Protein AF-A0A4S8HLC3-F1 (afdb_monomer_lite)

pLDDT: mean 73.78, std 26.77, range [26.86, 98.81]

Foldseek 3Di:
DDDDDDDDDPDPPPPPPPPPPPPPQDPDDPVQQCVLLVPFDPLLSVVQVVCCVQFNAASDDDNFWGKHAPGDQFNIKIFGSAFDWDQPPHTDTWGIKTKHQAQQDPVCPVQLVLQDVQWDQDQQQNMIMGTDSDPLLRLLSVQLSVCCSVVVDGSVRSSVVSSVLVVVCVVVVVVCPPDDDDVPDDDDDDDDDDDDDDDDDDDDDDDDDDDDDDDDDDDDVCPVVVVVVVVVVVVVVVVVVVVVQDDPPDRRPSSVHHPDDGDDDRSGPNDDDDDCVVVD

Radius of gyration: 32.84 Å; chains: 1; bounding box: 139×82×63 Å

Organism: NCBI:txid2569763

Structure (mmCIF, N/CA/C/O backbone):
data_AF-A0A4S8HLC3-F1
#
_entry.id   AF-A0A4S8HLC3-F1
#
loop_
_atom_site.group_PDB
_atom_site.id
_atom_site.type_symbol
_atom_site.label_atom_id
_atom_site.label_alt_id
_atom_site.label_comp_id
_atom_site.label_asym_id
_atom_site.label_entity_id
_atom_site.label_seq_id
_atom_site.pdbx_PDB_ins_code
_atom_site.Cartn_x
_atom_site.Cartn_y
_atom_site.Cartn_z
_atom_site.occupancy
_atom_site.B_iso_or_equiv
_atom_site.auth_seq_id
_atom_site.auth_comp_id
_atom_site.auth_asym_id
_atom_site.auth_atom_id
_atom_site.pdbx_PDB_model_num
ATOM 1 N N . MET A 1 1 ? 81.911 -9.996 38.847 1.00 41.75 1 MET A N 1
ATOM 2 C CA . MET A 1 1 ? 81.254 -9.231 37.762 1.00 41.75 1 MET A CA 1
ATOM 3 C C . MET A 1 1 ? 79.746 -9.344 37.966 1.00 41.75 1 MET A C 1
ATOM 5 O O . MET A 1 1 ? 79.290 -10.456 38.189 1.00 41.75 1 MET A O 1
ATOM 9 N N . LYS A 1 2 ? 78.996 -8.233 38.026 1.00 40.84 2 LYS A N 1
ATOM 10 C CA . LYS A 1 2 ? 77.541 -8.237 38.295 1.00 40.84 2 LYS A CA 1
ATOM 11 C C . LYS A 1 2 ? 76.762 -8.434 36.990 1.00 40.84 2 LYS A C 1
ATOM 13 O O . LYS A 1 2 ? 76.993 -7.642 36.085 1.00 40.84 2 LYS A O 1
ATOM 18 N N . ILE A 1 3 ? 75.795 -9.356 36.940 1.00 40.44 3 ILE A N 1
ATOM 19 C CA . ILE A 1 3 ? 74.636 -9.259 36.032 1.00 40.44 3 ILE A CA 1
ATOM 20 C C . ILE A 1 3 ? 73.352 -9.646 36.787 1.00 40.44 3 ILE A C 1
ATOM 22 O O . ILE A 1 3 ? 73.145 -10.795 37.162 1.00 40.44 3 ILE A O 1
ATOM 26 N N . LEU A 1 4 ? 72.518 -8.625 36.987 1.00 40.12 4 LEU A N 1
ATOM 27 C CA . LEU A 1 4 ? 71.057 -8.655 37.144 1.00 40.12 4 LEU A CA 1
ATOM 28 C C . LEU A 1 4 ? 70.507 -8.206 35.757 1.00 40.12 4 LEU A C 1
ATOM 30 O O . LEU A 1 4 ? 71.263 -7.594 35.005 1.00 40.12 4 LEU A O 1
ATOM 34 N N . ILE A 1 5 ? 69.274 -8.425 35.294 1.00 41.44 5 ILE A N 1
ATOM 35 C CA . ILE A 1 5 ? 67.955 -8.721 35.886 1.00 41.44 5 ILE A CA 1
ATOM 36 C C . ILE A 1 5 ? 67.163 -9.531 34.821 1.00 41.44 5 ILE A C 1
ATOM 38 O O . ILE A 1 5 ? 67.528 -9.450 33.650 1.00 41.44 5 ILE A O 1
ATOM 42 N N . GLY A 1 6 ? 66.039 -10.197 35.146 1.00 37.66 6 GLY A N 1
ATOM 43 C CA . GLY A 1 6 ? 65.001 -10.400 34.110 1.00 37.66 6 GLY A CA 1
ATOM 44 C C . GLY A 1 6 ? 63.991 -11.540 34.272 1.00 37.66 6 GLY A C 1
ATOM 45 O O . GLY A 1 6 ? 64.029 -12.494 33.502 1.00 37.66 6 GLY A O 1
ATOM 46 N N . SER A 1 7 ? 63.022 -11.417 35.186 1.00 46.81 7 SER A N 1
ATOM 47 C CA . SER A 1 7 ? 61.803 -12.242 35.126 1.00 46.81 7 SER A CA 1
ATOM 48 C C . SER A 1 7 ? 60.928 -11.806 33.944 1.00 46.81 7 SER A C 1
ATOM 50 O O . SER A 1 7 ? 60.279 -10.762 34.013 1.00 46.81 7 SER A O 1
ATOM 52 N N . SER A 1 8 ? 60.882 -12.597 32.872 1.00 42.75 8 SER A N 1
ATOM 53 C CA . SER A 1 8 ? 60.036 -12.310 31.705 1.00 42.75 8 SER A CA 1
ATOM 54 C C . SER A 1 8 ? 58.603 -12.797 31.922 1.00 42.75 8 SER A C 1
ATOM 56 O O . SER A 1 8 ? 58.287 -13.971 31.737 1.00 42.75 8 SER A O 1
ATOM 58 N N . ILE A 1 9 ? 57.730 -11.868 32.310 1.00 47.25 9 ILE A N 1
ATOM 59 C CA . ILE A 1 9 ? 56.281 -12.074 32.406 1.00 47.25 9 ILE A CA 1
ATOM 60 C C . ILE A 1 9 ? 55.715 -12.274 30.992 1.00 47.25 9 ILE A C 1
ATOM 62 O O . ILE A 1 9 ? 55.794 -11.375 30.155 1.00 47.25 9 ILE A O 1
ATOM 66 N N . PHE A 1 10 ? 55.110 -13.435 30.731 1.00 42.00 10 PHE A N 1
ATOM 67 C CA . PHE A 1 10 ? 54.372 -13.688 29.491 1.00 42.00 10 PHE A CA 1
ATOM 68 C C . PHE A 1 10 ? 53.030 -12.940 29.522 1.00 42.00 10 PHE A C 1
ATOM 70 O O . PHE A 1 10 ? 52.022 -13.443 30.019 1.00 42.00 10 PHE A O 1
ATOM 77 N N . LEU A 1 11 ? 53.018 -11.713 28.996 1.00 38.28 11 LEU A N 1
ATOM 78 C CA . LEU A 1 11 ? 51.790 -10.954 28.778 1.00 38.28 11 LEU A CA 1
ATOM 79 C C . LEU A 1 11 ? 51.052 -11.527 27.558 1.00 38.28 11 LEU A C 1
ATOM 81 O O . LEU A 1 11 ? 51.366 -11.192 26.416 1.00 38.28 11 LEU A O 1
ATOM 85 N N . ILE A 1 12 ? 50.064 -12.392 27.794 1.00 44.44 12 ILE A N 1
ATOM 86 C CA . ILE A 1 12 ? 49.169 -12.883 26.739 1.00 44.44 12 ILE A CA 1
ATOM 87 C C . ILE A 1 12 ? 48.223 -11.742 26.344 1.00 44.44 12 ILE A C 1
ATOM 89 O O . ILE A 1 12 ? 47.182 -11.527 26.965 1.00 44.44 12 ILE A O 1
ATOM 93 N N . ILE A 1 13 ? 48.594 -10.997 25.302 1.00 44.69 13 ILE A N 1
ATOM 94 C CA . ILE A 1 13 ? 47.722 -9.995 24.684 1.00 44.69 13 ILE A CA 1
ATOM 95 C C . ILE A 1 13 ? 46.668 -10.736 23.855 1.00 44.69 13 ILE A C 1
ATOM 97 O O . ILE A 1 13 ? 46.917 -11.142 22.720 1.00 44.69 13 ILE A O 1
ATOM 101 N N . VAL A 1 14 ? 45.473 -10.906 24.421 1.00 46.47 14 VAL A N 1
ATOM 102 C CA . VAL A 1 14 ? 44.303 -11.389 23.677 1.00 46.47 14 VAL A CA 1
ATOM 103 C C . VAL A 1 14 ? 43.800 -10.255 22.783 1.00 46.47 14 VAL A C 1
ATOM 105 O O . VAL A 1 14 ? 43.021 -9.404 23.210 1.00 46.47 14 VAL A O 1
ATOM 108 N N . ILE A 1 15 ? 44.256 -10.232 21.530 1.00 49.44 15 ILE A N 1
ATOM 109 C CA . ILE A 1 15 ? 43.708 -9.334 20.510 1.00 49.44 15 ILE A CA 1
ATOM 110 C C . ILE A 1 15 ? 42.326 -9.862 20.115 1.00 49.44 15 ILE A C 1
ATOM 112 O O . ILE A 1 15 ? 42.199 -10.761 19.284 1.00 49.44 15 ILE A O 1
ATOM 116 N N . VAL A 1 16 ? 41.277 -9.291 20.708 1.00 50.69 16 VAL A N 1
ATOM 117 C CA . VAL A 1 16 ? 39.902 -9.492 20.241 1.00 50.69 16 VAL A CA 1
ATOM 118 C C . VAL A 1 16 ? 39.745 -8.743 18.920 1.00 50.69 16 VAL A C 1
ATOM 120 O O . VAL A 1 16 ? 39.442 -7.551 18.894 1.00 50.69 16 VAL A O 1
ATOM 123 N N . ILE A 1 17 ? 39.968 -9.444 17.806 1.00 51.94 17 ILE A N 1
ATOM 124 C CA . ILE A 1 17 ? 39.641 -8.930 16.475 1.00 51.94 17 ILE A CA 1
ATOM 125 C C . ILE A 1 17 ? 38.116 -8.917 16.356 1.00 51.94 17 ILE A C 1
ATOM 127 O O . ILE A 1 17 ? 37.492 -9.909 15.980 1.00 51.94 17 ILE A O 1
ATOM 131 N N . ALA A 1 18 ? 37.512 -7.776 16.684 1.00 52.16 18 ALA A N 1
ATOM 132 C CA . ALA A 1 18 ? 36.124 -7.497 16.356 1.00 52.16 18 ALA A CA 1
ATOM 133 C C . ALA A 1 18 ? 36.000 -7.385 14.829 1.00 52.16 18 ALA A C 1
ATOM 135 O O . ALA A 1 18 ? 36.167 -6.312 14.250 1.00 52.16 18 ALA A O 1
ATOM 136 N N . CYS A 1 19 ? 35.740 -8.513 14.168 1.00 41.91 19 CYS A N 1
ATOM 137 C CA . CYS A 1 19 ? 35.435 -8.549 12.745 1.00 41.91 19 CYS A CA 1
ATOM 138 C C . CYS A 1 19 ? 34.034 -7.963 12.523 1.00 41.91 19 CYS A C 1
ATOM 140 O O . CYS A 1 19 ? 33.044 -8.687 12.425 1.00 41.91 19 CYS A O 1
ATOM 142 N N . SER A 1 20 ? 33.937 -6.634 12.469 1.00 52.91 20 SER A N 1
ATOM 143 C CA . SER A 1 20 ? 32.755 -5.968 11.939 1.00 52.91 20 SER A CA 1
ATOM 144 C C . SER A 1 20 ? 32.745 -6.152 10.424 1.00 52.91 20 SER A C 1
ATOM 146 O O . SER A 1 20 ? 33.293 -5.355 9.662 1.00 52.91 20 SER A O 1
ATOM 148 N N . THR A 1 21 ? 32.097 -7.222 9.964 1.00 48.50 21 THR A N 1
ATOM 149 C CA . THR A 1 21 ? 31.684 -7.336 8.565 1.00 48.50 21 THR A CA 1
ATOM 150 C C . THR A 1 21 ? 30.641 -6.256 8.296 1.00 48.50 21 THR A C 1
ATOM 152 O O . THR A 1 21 ? 29.439 -6.484 8.436 1.00 48.50 21 THR A O 1
ATOM 155 N N . ALA A 1 22 ? 31.107 -5.055 7.952 1.00 49.94 22 ALA A N 1
ATOM 156 C CA . ALA A 1 22 ? 30.260 -4.006 7.418 1.00 49.94 22 ALA A CA 1
ATOM 157 C C . ALA A 1 22 ? 29.564 -4.576 6.180 1.00 49.94 22 ALA A C 1
ATOM 159 O O . ALA A 1 22 ? 30.219 -4.887 5.182 1.00 49.94 22 ALA A O 1
ATOM 160 N N . TYR A 1 23 ? 28.248 -4.765 6.280 1.00 44.69 23 TYR A N 1
ATOM 161 C CA . TYR A 1 23 ? 27.423 -5.238 5.181 1.00 44.69 23 TYR A CA 1
ATOM 162 C C . TYR A 1 23 ? 27.453 -4.161 4.097 1.00 44.69 23 TYR A C 1
ATOM 164 O O . TYR A 1 23 ? 26.745 -3.158 4.187 1.00 44.69 23 TYR A O 1
ATOM 172 N N . LYS A 1 24 ? 28.343 -4.317 3.113 1.00 46.06 24 LYS A N 1
ATOM 173 C CA . LYS A 1 24 ? 28.346 -3.453 1.938 1.00 46.06 24 LYS A CA 1
ATOM 174 C C . LYS A 1 24 ? 27.047 -3.727 1.199 1.00 46.06 24 LYS A C 1
ATOM 176 O O . LYS A 1 24 ? 26.870 -4.827 0.684 1.00 46.06 24 LYS A O 1
ATOM 181 N N . ALA A 1 25 ? 26.160 -2.735 1.177 1.00 56.22 25 ALA A N 1
ATOM 182 C CA . ALA A 1 25 ? 25.058 -2.725 0.233 1.00 56.22 25 ALA A CA 1
ATOM 183 C C . ALA A 1 25 ? 25.647 -2.941 -1.167 1.00 56.22 25 ALA A C 1
ATOM 185 O O . ALA A 1 25 ? 26.637 -2.303 -1.538 1.00 56.22 25 ALA A O 1
ATOM 186 N N . THR A 1 26 ? 25.101 -3.909 -1.894 1.00 60.16 26 THR A N 1
ATOM 187 C CA . THR A 1 26 ? 25.535 -4.183 -3.258 1.00 60.16 26 THR A CA 1
ATOM 188 C C . THR A 1 26 ? 24.822 -3.182 -4.150 1.00 60.16 26 THR A C 1
ATOM 190 O O . THR A 1 26 ? 23.642 -3.359 -4.438 1.00 60.16 26 THR A O 1
ATOM 193 N N . ASP A 1 27 ? 25.517 -2.120 -4.555 1.00 72.94 27 ASP A N 1
ATOM 194 C CA . ASP A 1 27 ? 24.969 -1.151 -5.504 1.00 72.94 27 ASP A CA 1
ATOM 195 C C . ASP A 1 27 ? 24.768 -1.844 -6.860 1.00 72.94 27 ASP A C 1
ATOM 197 O O . ASP A 1 27 ? 25.708 -2.018 -7.640 1.00 72.94 27 ASP A O 1
ATOM 201 N N . PHE A 1 28 ? 23.537 -2.286 -7.126 1.00 83.75 28 PHE A N 1
ATOM 202 C CA . PHE A 1 28 ? 23.146 -2.832 -8.421 1.00 83.75 28 PHE A CA 1
ATOM 203 C C . PHE A 1 28 ? 23.254 -1.758 -9.504 1.00 83.75 28 PHE A C 1
ATOM 205 O O . PHE A 1 28 ? 23.030 -0.574 -9.257 1.00 83.75 28 PHE A O 1
ATOM 212 N N . SER A 1 29 ? 23.552 -2.172 -10.733 1.00 87.31 29 SER A N 1
ATOM 213 C CA . SER A 1 29 ? 23.525 -1.299 -11.903 1.00 87.31 29 SER A CA 1
ATOM 214 C C . SER A 1 29 ? 22.207 -1.425 -12.675 1.00 87.31 29 SER A C 1
ATOM 216 O O . SER A 1 29 ? 21.488 -2.421 -12.581 1.00 87.31 29 SER A O 1
ATOM 218 N N . VAL A 1 30 ? 21.928 -0.442 -13.539 1.00 85.88 30 VAL A N 1
ATOM 219 C CA . VAL A 1 30 ? 20.820 -0.506 -14.516 1.00 85.88 30 VAL A CA 1
ATOM 220 C C . VAL A 1 30 ? 20.900 -1.777 -15.377 1.00 85.88 30 VAL A C 1
ATOM 222 O O . VAL A 1 30 ? 19.872 -2.341 -15.740 1.00 85.88 30 VAL A O 1
ATOM 225 N N . ARG A 1 31 ? 22.113 -2.263 -15.689 1.00 88.38 31 ARG A N 1
ATOM 226 C CA . ARG A 1 31 ? 22.306 -3.495 -16.468 1.00 88.38 31 ARG A CA 1
ATOM 227 C C . ARG A 1 31 ? 21.804 -4.721 -15.709 1.00 88.38 31 ARG A C 1
ATOM 229 O O . ARG A 1 31 ? 21.153 -5.559 -16.322 1.00 88.38 31 ARG A O 1
ATOM 236 N N . ASP A 1 32 ? 22.088 -4.815 -14.413 1.00 90.00 32 ASP A N 1
ATOM 237 C CA . ASP A 1 32 ? 21.697 -5.966 -13.592 1.00 90.00 32 ASP A CA 1
ATOM 238 C C . ASP A 1 32 ? 20.172 -6.058 -13.489 1.00 90.00 32 ASP A C 1
ATOM 240 O O . ASP A 1 32 ? 19.599 -7.114 -13.755 1.00 90.00 32 ASP A O 1
ATOM 244 N N . VAL A 1 33 ? 19.509 -4.927 -13.224 1.00 92.00 33 VAL A N 1
ATOM 245 C CA . VAL A 1 33 ? 18.041 -4.847 -13.200 1.00 92.00 33 VAL A CA 1
ATOM 246 C C . VAL A 1 33 ? 17.446 -5.203 -14.564 1.00 92.00 33 VAL A C 1
ATOM 248 O O . VAL A 1 33 ? 16.596 -6.087 -14.641 1.00 92.00 33 VAL A O 1
ATOM 251 N N . ASN A 1 34 ? 17.931 -4.593 -15.651 1.00 91.50 34 ASN A N 1
ATOM 252 C CA . ASN A 1 34 ? 17.433 -4.889 -16.997 1.00 91.50 34 ASN A CA 1
ATOM 253 C C . ASN A 1 34 ? 17.619 -6.369 -17.367 1.00 91.50 34 ASN A C 1
ATOM 255 O O . ASN A 1 34 ? 16.732 -6.952 -17.982 1.00 91.50 34 ASN A O 1
ATOM 259 N N . SER A 1 35 ? 18.731 -6.997 -16.963 1.00 92.50 35 SER A N 1
ATOM 260 C CA . SER A 1 35 ? 18.999 -8.413 -17.251 1.00 92.50 35 SER A CA 1
ATOM 261 C C . SER A 1 35 ? 17.989 -9.374 -16.616 1.00 92.50 35 SER A C 1
ATOM 263 O O . SER A 1 35 ? 17.753 -10.451 -17.164 1.00 92.50 35 SER A O 1
ATOM 265 N N . VAL A 1 36 ? 17.360 -8.990 -15.496 1.00 93.94 36 VAL A N 1
ATOM 266 C CA . VAL A 1 36 ? 16.296 -9.792 -14.878 1.00 93.94 36 VAL A CA 1
ATOM 267 C C . VAL A 1 36 ? 14.908 -9.393 -15.376 1.00 93.94 36 VAL A C 1
ATOM 269 O O . VAL A 1 36 ? 14.085 -10.284 -15.576 1.00 93.94 36 VAL A O 1
ATOM 272 N N . THR A 1 37 ? 14.646 -8.101 -15.623 1.00 95.31 37 THR A N 1
ATOM 273 C CA . THR A 1 37 ? 13.318 -7.596 -16.028 1.00 95.31 37 THR A CA 1
ATOM 274 C C . THR A 1 37 ? 13.035 -7.662 -17.529 1.00 95.31 37 THR A C 1
ATOM 276 O O . THR A 1 37 ? 11.886 -7.483 -17.935 1.00 95.31 37 THR A O 1
ATOM 279 N N . GLU A 1 38 ? 14.028 -7.946 -18.381 1.00 94.00 38 GLU A N 1
ATOM 280 C CA . GLU A 1 38 ? 13.856 -7.983 -19.842 1.00 94.00 38 GLU A CA 1
ATOM 281 C C . GLU A 1 38 ? 12.694 -8.889 -20.280 1.00 94.00 38 GLU A C 1
ATOM 283 O O . GLU A 1 38 ? 11.895 -8.487 -21.129 1.00 94.00 38 GLU A O 1
ATOM 288 N N . ASN A 1 39 ? 12.567 -10.057 -19.645 1.00 94.19 39 ASN A N 1
ATOM 289 C CA . ASN A 1 39 ? 11.572 -11.087 -19.952 1.00 94.19 39 ASN A CA 1
ATOM 290 C C . ASN A 1 39 ? 10.397 -11.127 -18.953 1.00 94.19 39 ASN A C 1
ATOM 292 O O . ASN A 1 39 ? 9.696 -12.135 -18.861 1.00 94.19 39 ASN A O 1
ATOM 296 N N . TRP A 1 40 ? 10.194 -10.070 -18.160 1.00 97.38 40 TRP A N 1
ATOM 297 C CA . TRP A 1 40 ? 9.038 -9.976 -17.262 1.00 97.38 40 TRP A CA 1
ATOM 298 C C . TRP A 1 40 ? 7.740 -9.681 -18.038 1.00 97.38 40 TRP A C 1
ATOM 300 O O . TRP A 1 40 ? 7.796 -9.066 -19.108 1.00 97.38 40 TRP A O 1
ATOM 310 N N . PRO A 1 41 ? 6.565 -10.075 -17.504 1.00 97.38 41 PRO A N 1
ATOM 311 C CA . PRO A 1 41 ? 5.268 -9.615 -17.998 1.00 97.38 41 PRO A CA 1
ATOM 312 C C . PRO A 1 41 ? 5.224 -8.091 -18.172 1.00 97.38 41 PRO A C 1
ATOM 314 O O . PRO A 1 41 ? 5.777 -7.353 -17.358 1.00 97.38 41 PRO A O 1
ATOM 317 N N . ALA A 1 42 ? 4.564 -7.608 -19.230 1.00 96.12 42 ALA A N 1
ATOM 318 C CA . ALA A 1 42 ? 4.614 -6.194 -19.619 1.00 96.12 42 ALA A CA 1
ATOM 319 C C . ALA A 1 42 ? 4.212 -5.242 -18.476 1.00 96.12 42 ALA A C 1
ATOM 321 O O . ALA A 1 42 ? 4.928 -4.291 -18.191 1.00 96.12 42 ALA A O 1
ATOM 322 N N . ASN A 1 43 ? 3.142 -5.562 -17.746 1.00 95.06 43 ASN A N 1
ATOM 323 C CA . ASN A 1 43 ? 2.680 -4.800 -16.584 1.00 95.06 43 ASN A CA 1
ATOM 324 C C . ASN A 1 43 ? 3.730 -4.696 -15.463 1.00 95.06 43 ASN A C 1
ATOM 326 O O . ASN A 1 43 ? 3.930 -3.614 -14.913 1.00 95.06 43 ASN A O 1
ATOM 330 N N . THR A 1 44 ? 4.428 -5.787 -15.127 1.00 97.31 44 THR A N 1
ATOM 331 C CA . THR A 1 44 ? 5.441 -5.768 -14.058 1.00 97.31 44 THR A CA 1
ATOM 332 C C . THR A 1 44 ? 6.765 -5.174 -14.538 1.00 97.31 44 THR A C 1
ATOM 334 O O . THR A 1 44 ? 7.462 -4.519 -13.764 1.00 97.31 44 THR A O 1
ATOM 337 N N . LYS A 1 45 ? 7.076 -5.275 -15.835 1.00 96.62 45 LYS A N 1
ATOM 338 C CA . LYS A 1 45 ? 8.192 -4.563 -16.476 1.00 96.62 45 LYS A CA 1
ATOM 339 C C . LYS A 1 45 ? 7.968 -3.044 -16.513 1.00 96.62 45 LYS A C 1
ATOM 341 O O . LYS A 1 45 ? 8.867 -2.288 -16.135 1.00 96.62 45 LYS A O 1
ATOM 346 N N . ASP A 1 46 ? 6.770 -2.592 -16.871 1.00 95.50 46 ASP A N 1
ATOM 347 C CA . ASP A 1 46 ? 6.392 -1.174 -16.864 1.00 95.50 46 ASP A CA 1
ATOM 348 C C . ASP A 1 46 ? 6.405 -0.617 -15.432 1.00 95.50 46 ASP A C 1
ATOM 350 O O . ASP A 1 46 ? 7.040 0.407 -15.168 1.00 95.50 46 ASP A O 1
ATOM 354 N N . ALA A 1 47 ? 5.818 -1.345 -14.474 1.00 96.81 47 ALA A N 1
ATOM 355 C CA . ALA A 1 47 ? 5.881 -0.999 -13.055 1.00 96.81 47 ALA A CA 1
ATOM 356 C C . ALA A 1 47 ? 7.326 -0.924 -12.529 1.00 96.81 47 ALA A C 1
ATOM 358 O O . ALA A 1 47 ? 7.640 -0.030 -11.741 1.00 96.81 47 ALA A O 1
ATOM 359 N N . SER A 1 48 ? 8.234 -1.794 -12.998 1.00 97.12 48 SER A N 1
ATOM 360 C CA . SER A 1 48 ? 9.659 -1.701 -12.646 1.00 97.12 48 SER A CA 1
ATOM 361 C C . SER A 1 48 ? 10.273 -0.383 -13.118 1.00 97.12 48 SER A C 1
ATOM 363 O O . SER A 1 48 ? 10.944 0.286 -12.338 1.00 97.12 48 SER A O 1
ATOM 365 N N . THR A 1 49 ? 9.962 0.054 -14.341 1.00 95.88 49 THR A N 1
ATOM 366 C CA . THR A 1 49 ? 10.445 1.327 -14.897 1.00 95.88 49 THR A CA 1
ATOM 367 C C . THR A 1 49 ? 9.933 2.523 -14.089 1.00 95.88 49 THR A C 1
ATOM 369 O O . THR A 1 49 ? 10.714 3.411 -13.743 1.00 95.88 49 THR A O 1
ATOM 372 N N . VAL A 1 50 ? 8.645 2.524 -13.725 1.00 96.38 50 VAL A N 1
ATOM 373 C CA . VAL A 1 50 ? 8.029 3.576 -12.895 1.00 96.38 50 VAL A CA 1
ATOM 374 C C . VAL A 1 50 ? 8.677 3.645 -11.507 1.00 96.38 50 VAL A C 1
ATOM 376 O O . VAL A 1 50 ? 9.071 4.724 -11.061 1.00 96.38 50 VAL A O 1
ATOM 379 N N . LEU A 1 51 ? 8.845 2.502 -10.834 1.00 97.50 51 LEU A N 1
ATOM 380 C CA . LEU A 1 51 ? 9.432 2.450 -9.491 1.00 97.50 51 LEU A CA 1
ATOM 381 C C . LEU A 1 51 ? 10.921 2.815 -9.487 1.00 97.50 51 LEU A C 1
ATOM 383 O O . LEU A 1 51 ? 11.354 3.521 -8.579 1.00 97.50 51 LEU A O 1
ATOM 387 N N . ILE A 1 52 ? 11.689 2.426 -10.512 1.00 96.44 52 ILE A N 1
ATOM 388 C CA . ILE A 1 52 ? 13.089 2.855 -10.674 1.00 96.44 52 ILE A CA 1
ATOM 389 C C . ILE A 1 52 ? 13.166 4.372 -10.881 1.00 96.44 52 ILE A C 1
ATOM 391 O O . ILE A 1 52 ? 13.991 5.036 -10.253 1.00 96.44 52 ILE A O 1
ATOM 395 N N . GLY A 1 53 ? 12.281 4.939 -11.709 1.00 96.25 53 GLY A N 1
ATOM 396 C CA . GLY A 1 53 ? 12.194 6.386 -11.912 1.00 96.25 53 GLY A CA 1
ATOM 397 C C . GLY A 1 53 ? 11.853 7.160 -10.633 1.00 96.25 53 GLY A C 1
ATOM 398 O O . GLY A 1 53 ? 12.356 8.264 -10.437 1.00 96.25 53 GLY A O 1
ATOM 399 N N . LYS A 1 54 ? 11.041 6.575 -9.740 1.00 96.69 54 LYS A N 1
ATOM 400 C CA . LYS A 1 54 ? 10.617 7.203 -8.477 1.00 96.69 54 LYS A CA 1
ATOM 401 C C . LYS A 1 54 ? 11.608 7.024 -7.321 1.00 96.69 54 LYS A C 1
ATOM 403 O O . LYS A 1 54 ? 11.823 7.960 -6.553 1.00 96.69 54 LYS A O 1
ATOM 408 N N . PHE A 1 55 ? 12.168 5.827 -7.154 1.00 96.75 55 PHE A N 1
ATOM 409 C CA . PHE A 1 55 ? 12.938 5.432 -5.965 1.00 96.75 55 PHE A CA 1
ATOM 410 C C . PHE A 1 55 ? 14.430 5.183 -6.227 1.00 96.75 55 PHE A C 1
ATOM 412 O O . PHE A 1 55 ? 15.171 4.887 -5.285 1.00 96.75 55 PHE A O 1
ATOM 419 N N . GLY A 1 56 ? 14.881 5.314 -7.477 1.00 95.81 56 GLY A N 1
ATOM 420 C CA . GLY A 1 56 ? 16.215 4.905 -7.901 1.00 95.81 56 GLY A CA 1
ATOM 421 C C . GLY A 1 56 ? 16.325 3.386 -8.044 1.00 95.81 56 GLY A C 1
ATOM 422 O O . GLY A 1 56 ? 15.326 2.668 -8.098 1.00 95.81 56 GLY A O 1
ATOM 423 N N . LEU A 1 57 ? 17.554 2.876 -8.114 1.00 96.06 57 LEU A N 1
ATOM 424 C CA . LEU A 1 57 ? 17.783 1.438 -8.243 1.00 96.06 57 LEU A CA 1
ATOM 425 C C . LEU A 1 57 ? 17.359 0.680 -6.963 1.00 96.06 57 LEU A C 1
ATOM 427 O O . LEU A 1 57 ? 17.455 1.235 -5.864 1.00 96.06 57 LEU A O 1
ATOM 431 N N . PRO A 1 58 ? 16.850 -0.558 -7.103 1.00 96.81 58 PRO A N 1
ATOM 432 C CA . PRO A 1 58 ? 16.467 -1.409 -5.980 1.00 96.81 58 PRO A CA 1
ATOM 433 C C . PRO A 1 58 ? 17.675 -1.819 -5.132 1.00 96.81 58 PRO A C 1
ATOM 435 O O . PRO A 1 58 ? 18.782 -1.995 -5.638 1.00 96.81 58 PRO A O 1
ATOM 438 N N . ASP A 1 59 ? 17.430 -2.023 -3.840 1.00 96.38 59 ASP A N 1
ATOM 439 C CA . ASP A 1 59 ? 18.421 -2.489 -2.867 1.00 96.38 59 ASP A CA 1
ATOM 440 C C . ASP A 1 59 ? 18.573 -4.031 -2.887 1.00 96.38 59 ASP A C 1
ATOM 442 O O . ASP A 1 59 ? 19.573 -4.558 -2.403 1.00 96.38 59 ASP A O 1
ATOM 446 N N . GLU A 1 60 ? 17.605 -4.773 -3.451 1.00 95.94 60 GLU A N 1
ATOM 447 C CA . GLU A 1 60 ? 17.711 -6.220 -3.726 1.00 95.94 60 GLU A CA 1
ATOM 448 C C . GLU A 1 60 ? 17.136 -6.538 -5.127 1.00 95.94 60 GLU A C 1
ATOM 450 O O . GLU A 1 60 ? 16.032 -6.103 -5.466 1.00 95.94 60 GLU A O 1
ATOM 455 N N . VAL A 1 61 ? 17.864 -7.320 -5.935 1.00 96.12 61 VAL A N 1
ATOM 456 C CA . VAL A 1 61 ? 17.464 -7.760 -7.289 1.00 96.12 61 VAL A CA 1
ATOM 457 C C . VAL A 1 61 ? 17.473 -9.285 -7.360 1.00 96.12 61 VAL A C 1
ATOM 459 O O . VAL A 1 61 ? 18.478 -9.919 -7.037 1.00 96.12 61 VAL A O 1
ATOM 462 N N . THR A 1 62 ? 16.375 -9.884 -7.822 1.00 95.25 62 THR A N 1
ATOM 463 C CA . THR A 1 62 ? 16.275 -11.323 -8.109 1.00 95.25 62 THR A CA 1
ATOM 464 C C . THR A 1 62 ? 15.574 -11.569 -9.450 1.00 95.25 62 THR A C 1
ATOM 466 O O . THR A 1 62 ? 15.000 -10.661 -10.048 1.00 95.25 62 THR A O 1
ATOM 469 N N . SER A 1 63 ? 15.572 -12.814 -9.933 1.00 95.00 63 SER A N 1
ATOM 470 C CA . SER A 1 63 ? 14.866 -13.198 -11.168 1.00 95.00 63 SER A CA 1
ATOM 471 C C . SER A 1 63 ? 13.331 -13.136 -11.072 1.00 95.00 63 SER A C 1
ATOM 473 O O . SER A 1 63 ? 12.655 -13.247 -12.100 1.00 95.00 63 SER A O 1
ATOM 475 N N . SER A 1 64 ? 12.778 -12.977 -9.865 1.00 96.94 64 SER A N 1
ATOM 476 C CA . SER A 1 64 ? 11.337 -12.939 -9.586 1.00 96.94 64 SER A CA 1
ATOM 477 C C . SER A 1 64 ? 10.875 -11.705 -8.802 1.00 96.94 64 SER A C 1
ATOM 479 O O . SER A 1 64 ? 9.667 -11.529 -8.633 1.00 96.94 64 SER A O 1
ATOM 481 N N . SER A 1 65 ? 11.784 -10.847 -8.329 1.00 97.94 65 SER A N 1
ATOM 482 C CA . SER A 1 65 ? 11.436 -9.640 -7.574 1.00 97.94 65 SER A CA 1
ATOM 483 C C . SER A 1 65 ? 12.503 -8.543 -7.614 1.00 97.94 65 SER A C 1
ATOM 485 O O . SER A 1 65 ? 13.701 -8.818 -7.677 1.00 97.94 65 SER A O 1
ATOM 487 N N . LEU A 1 66 ? 12.045 -7.294 -7.502 1.00 98.31 66 LEU A N 1
ATOM 488 C CA . LEU A 1 66 ? 12.855 -6.126 -7.160 1.00 98.31 66 LEU A CA 1
ATOM 489 C C . LEU A 1 66 ? 12.391 -5.585 -5.807 1.00 98.31 66 LEU A C 1
ATOM 491 O O . LEU A 1 66 ? 11.191 -5.563 -5.516 1.00 98.31 66 LEU A O 1
ATOM 495 N N . VAL A 1 67 ? 13.332 -5.133 -4.986 1.00 98.56 67 VAL A N 1
ATOM 496 C CA . VAL A 1 67 ? 13.051 -4.663 -3.631 1.00 98.56 67 VAL A CA 1
ATOM 497 C C . VAL A 1 67 ? 13.697 -3.315 -3.378 1.00 98.56 67 VAL A C 1
ATOM 499 O O . VAL A 1 67 ? 14.889 -3.140 -3.611 1.00 98.56 67 VAL A O 1
ATOM 502 N N . TRP A 1 68 ? 12.935 -2.407 -2.779 1.00 98.31 68 TRP A N 1
ATOM 503 C CA . TRP A 1 68 ? 13.449 -1.179 -2.194 1.00 98.31 68 TRP A CA 1
ATOM 504 C C . TRP A 1 68 ? 13.153 -1.152 -0.695 1.00 98.31 68 TRP A C 1
ATOM 506 O O . TRP A 1 68 ? 12.048 -1.480 -0.260 1.00 98.31 68 TRP A O 1
ATOM 516 N N . ASN A 1 69 ? 14.125 -0.730 0.103 1.00 97.38 69 ASN A N 1
ATOM 517 C CA . ASN A 1 69 ? 14.027 -0.594 1.548 1.00 97.38 69 ASN A CA 1
ATOM 518 C C . ASN A 1 69 ? 14.126 0.896 1.929 1.00 97.38 69 ASN A C 1
ATOM 520 O O . ASN A 1 69 ? 15.000 1.615 1.448 1.00 97.38 69 ASN A O 1
ATOM 524 N N . ASN A 1 70 ? 13.246 1.357 2.824 1.00 95.69 70 ASN A N 1
ATOM 525 C CA . ASN A 1 70 ? 13.242 2.715 3.392 1.00 95.69 70 ASN A CA 1
ATOM 526 C C . ASN A 1 70 ? 13.250 3.862 2.349 1.00 95.69 70 ASN A C 1
ATOM 528 O O . ASN A 1 70 ? 14.068 4.780 2.440 1.00 95.69 70 ASN A O 1
ATOM 532 N N . LYS A 1 71 ? 12.353 3.826 1.351 1.00 95.75 71 LYS A N 1
ATOM 533 C CA . LYS A 1 71 ? 12.221 4.892 0.335 1.00 95.75 71 LYS A CA 1
ATOM 534 C C . LYS A 1 71 ? 10.923 5.677 0.543 1.00 95.75 71 LYS A C 1
ATOM 536 O O . LYS A 1 71 ? 9.827 5.119 0.498 1.00 95.75 71 LYS A O 1
ATOM 541 N N . GLY A 1 72 ? 11.038 6.990 0.744 1.00 94.00 72 GLY A N 1
ATOM 542 C CA . GLY A 1 72 ? 9.891 7.846 1.055 1.00 94.00 72 GLY A CA 1
ATOM 543 C C . GLY A 1 72 ? 9.209 7.417 2.358 1.00 94.00 72 GLY A C 1
ATOM 544 O O . GLY A 1 72 ? 9.865 7.280 3.385 1.00 94.00 72 GLY A O 1
ATOM 545 N N . VAL A 1 73 ? 7.896 7.187 2.309 1.00 95.69 73 VAL A N 1
ATOM 546 C CA . VAL A 1 73 ? 7.111 6.687 3.455 1.00 95.69 73 VAL A CA 1
ATOM 547 C C . VAL A 1 73 ? 7.183 5.163 3.631 1.00 95.69 73 VAL A C 1
ATOM 549 O O . VAL A 1 73 ? 6.727 4.633 4.643 1.00 95.69 73 VAL A O 1
ATOM 552 N N . TRP A 1 74 ? 7.753 4.441 2.664 1.00 97.81 74 TRP A N 1
ATOM 553 C CA . TRP A 1 74 ? 7.742 2.982 2.629 1.00 97.81 74 TRP A CA 1
ATOM 554 C C . TRP A 1 74 ? 8.937 2.388 3.368 1.00 97.81 74 TRP A C 1
ATOM 556 O O . TRP A 1 74 ? 10.090 2.599 2.989 1.00 97.81 74 TRP A O 1
ATOM 566 N N . LYS A 1 75 ? 8.663 1.559 4.381 1.00 96.44 75 LYS A N 1
ATOM 567 C CA . LYS A 1 75 ? 9.675 0.714 5.036 1.00 96.44 75 LYS A CA 1
ATOM 568 C C . LYS A 1 75 ? 10.215 -0.328 4.059 1.00 96.44 75 LYS A C 1
ATOM 570 O O . LYS A 1 75 ? 11.416 -0.586 4.039 1.00 96.44 75 LYS A O 1
ATOM 575 N N . LYS A 1 76 ? 9.330 -0.907 3.241 1.00 98.12 76 LYS A N 1
ATOM 576 C CA . LYS A 1 76 ? 9.681 -1.835 2.164 1.00 98.12 76 LYS A CA 1
ATOM 577 C C . LYS A 1 76 ? 8.708 -1.690 0.993 1.00 98.12 76 LYS A C 1
ATOM 579 O O . LYS A 1 76 ? 7.506 -1.575 1.215 1.00 98.12 76 LYS A O 1
ATOM 584 N N . THR A 1 77 ? 9.235 -1.739 -0.222 1.00 98.81 77 THR A N 1
ATOM 585 C CA . THR A 1 77 ? 8.497 -1.885 -1.481 1.00 98.81 77 THR A CA 1
ATOM 586 C C . THR A 1 77 ? 9.024 -3.142 -2.161 1.00 98.81 77 THR A C 1
ATOM 588 O O . THR A 1 77 ? 10.235 -3.281 -2.328 1.00 98.81 77 THR A O 1
ATOM 591 N N . VAL A 1 78 ? 8.142 -4.062 -2.543 1.00 98.75 78 VAL A N 1
ATOM 592 C CA . VAL A 1 78 ? 8.487 -5.288 -3.274 1.00 98.75 78 VA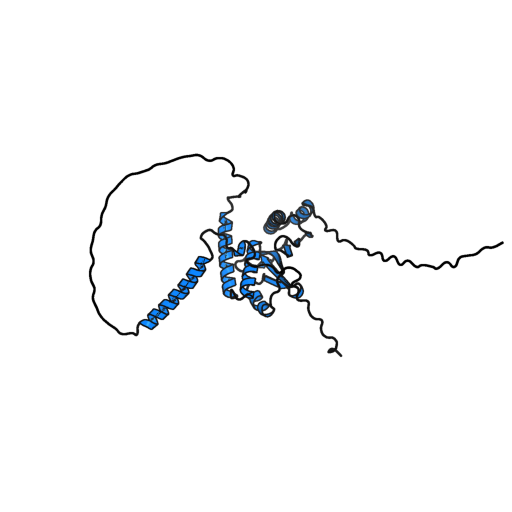L A CA 1
ATOM 593 C C . VAL A 1 78 ? 7.646 -5.343 -4.538 1.00 98.75 78 VAL A C 1
ATOM 595 O O . VAL A 1 78 ? 6.423 -5.447 -4.469 1.00 98.75 78 VAL A O 1
ATOM 598 N N . LEU A 1 79 ? 8.314 -5.302 -5.685 1.00 98.69 79 LEU A N 1
ATOM 599 C CA . LEU A 1 79 ? 7.713 -5.592 -6.976 1.00 98.69 79 LEU A CA 1
ATOM 600 C C . LEU A 1 79 ? 8.011 -7.050 -7.327 1.00 98.69 79 LEU A C 1
ATOM 602 O O . LEU A 1 79 ? 9.175 -7.449 -7.354 1.00 98.69 79 LEU A O 1
ATOM 606 N N . MET A 1 80 ? 6.980 -7.839 -7.604 1.00 98.31 80 MET A N 1
ATOM 607 C CA . MET A 1 80 ? 7.099 -9.227 -8.049 1.00 98.31 80 MET A CA 1
ATOM 608 C C . MET A 1 80 ? 6.935 -9.326 -9.567 1.00 98.31 80 MET A C 1
ATOM 610 O O . MET A 1 80 ? 6.155 -8.587 -10.163 1.00 98.31 80 MET A O 1
ATOM 614 N N . ARG A 1 81 ? 7.650 -10.265 -10.196 1.00 98.00 81 ARG A N 1
ATOM 615 C CA . ARG A 1 81 ? 7.477 -10.602 -11.618 1.00 98.00 81 ARG A CA 1
ATOM 616 C C . ARG A 1 81 ? 6.089 -11.172 -11.886 1.00 98.00 81 ARG A C 1
ATOM 618 O O . ARG A 1 81 ? 5.416 -10.746 -12.823 1.00 98.00 81 ARG A O 1
ATOM 625 N N . ASP A 1 82 ? 5.720 -12.154 -11.068 1.00 96.69 82 ASP A N 1
ATOM 626 C CA . ASP A 1 82 ? 4.486 -12.920 -11.162 1.00 96.69 82 ASP A CA 1
ATOM 627 C C . ASP A 1 82 ? 3.553 -12.431 -10.052 1.00 96.69 82 ASP A C 1
ATOM 629 O O . ASP A 1 82 ? 3.898 -12.507 -8.870 1.00 96.69 82 ASP A O 1
ATOM 633 N N . GLY A 1 83 ? 2.401 -11.885 -10.436 1.00 93.06 83 GLY A N 1
ATOM 634 C CA . GLY A 1 83 ? 1.413 -11.372 -9.493 1.00 93.06 83 GLY A CA 1
ATOM 635 C C . GLY A 1 83 ? 0.319 -12.380 -9.136 1.00 93.06 83 GLY A C 1
ATOM 636 O O . GLY A 1 83 ? 0.191 -13.442 -9.747 1.00 93.06 83 GLY A O 1
ATOM 637 N N . ILE A 1 84 ? -0.488 -12.026 -8.140 1.00 94.50 84 ILE A N 1
ATOM 638 C CA . ILE A 1 84 ? -1.563 -12.856 -7.587 1.00 94.50 84 ILE A CA 1
ATOM 639 C C . ILE A 1 84 ? -2.914 -12.309 -8.081 1.00 94.50 84 ILE A C 1
ATOM 641 O O . ILE A 1 84 ? -3.181 -11.128 -7.868 1.00 94.50 84 ILE A O 1
ATOM 645 N N . PRO A 1 85 ? -3.778 -13.109 -8.733 1.00 94.81 85 PRO A N 1
ATOM 646 C CA . PRO A 1 85 ? -5.115 -12.661 -9.126 1.00 94.81 85 PRO A CA 1
ATOM 647 C C . PRO A 1 85 ? -5.955 -12.224 -7.919 1.00 94.81 85 PRO A C 1
ATOM 649 O O . PRO A 1 85 ? -5.979 -12.920 -6.901 1.00 94.81 85 PRO A O 1
ATOM 652 N N . HIS A 1 86 ? -6.655 -11.096 -8.045 1.00 90.31 86 HIS A N 1
ATOM 653 C CA . HIS A 1 86 ? -7.479 -10.524 -6.980 1.00 90.31 86 HIS A CA 1
ATOM 654 C C . HIS A 1 86 ? -8.745 -9.868 -7.557 1.00 90.31 86 HIS A C 1
ATOM 656 O O . HIS A 1 86 ? -8.669 -9.063 -8.485 1.00 90.31 86 HIS A O 1
ATOM 662 N N . ASP A 1 87 ? -9.915 -10.217 -7.012 1.00 92.44 87 ASP A N 1
ATOM 663 C CA . ASP A 1 87 ? -11.225 -9.843 -7.574 1.00 92.44 87 ASP A CA 1
ATOM 664 C C . ASP A 1 87 ? -11.868 -8.588 -6.956 1.00 92.44 87 ASP A C 1
ATOM 666 O O . ASP A 1 87 ? -12.885 -8.110 -7.461 1.00 92.44 87 ASP A O 1
ATOM 670 N N . PHE A 1 88 ? -11.302 -8.038 -5.876 1.00 91.81 88 PHE A N 1
ATOM 671 C CA . PHE A 1 88 ? -11.822 -6.843 -5.206 1.00 91.81 88 PHE A CA 1
ATOM 672 C C . PHE A 1 88 ? -10.945 -5.618 -5.503 1.00 91.81 88 PHE A C 1
ATOM 674 O O . PHE A 1 88 ? -9.732 -5.716 -5.364 1.00 91.81 88 PHE A O 1
ATOM 681 N N . PRO A 1 89 ? -11.514 -4.448 -5.853 1.00 91.31 89 PRO A N 1
ATOM 682 C CA . PRO A 1 89 ? -12.933 -4.153 -6.085 1.00 91.31 89 PRO A CA 1
ATOM 683 C C . PRO A 1 89 ? -13.408 -4.603 -7.473 1.00 91.31 89 PRO A C 1
ATOM 685 O O . PRO A 1 89 ? -14.608 -4.663 -7.724 1.00 91.31 89 PRO A O 1
ATOM 688 N N . VAL A 1 90 ? -12.462 -4.896 -8.366 1.00 91.56 90 VAL A N 1
ATOM 689 C CA . VAL A 1 90 ? -12.659 -5.507 -9.681 1.00 91.56 90 VAL A CA 1
ATOM 690 C C . VAL A 1 90 ? -11.507 -6.489 -9.942 1.00 91.56 90 VAL A C 1
ATOM 692 O O . VAL A 1 90 ? -10.430 -6.303 -9.368 1.00 91.56 90 VAL A O 1
ATOM 695 N N . PRO A 1 91 ? -11.674 -7.484 -10.834 1.00 94.44 91 PRO A N 1
ATOM 696 C CA . PRO A 1 91 ? -10.596 -8.389 -11.224 1.00 94.44 91 PRO A CA 1
ATOM 697 C C . PRO A 1 91 ? -9.351 -7.659 -11.741 1.00 94.44 91 PRO A C 1
ATOM 699 O O . PRO A 1 91 ? -9.407 -6.915 -12.726 1.00 94.44 91 PRO A O 1
ATOM 702 N N . HIS A 1 92 ? -8.229 -7.892 -11.064 1.00 93.75 92 HIS A N 1
ATOM 703 C CA . HIS A 1 92 ? -6.895 -7.399 -11.394 1.00 93.75 92 HIS A CA 1
ATOM 704 C C . HIS A 1 92 ? -5.822 -8.374 -10.863 1.00 93.75 92 HIS A C 1
ATOM 706 O O . HIS A 1 92 ? -6.104 -9.541 -10.576 1.00 93.75 92 HIS A O 1
ATOM 712 N N . THR A 1 93 ? -4.556 -7.956 -10.826 1.00 95.44 93 THR A N 1
ATOM 713 C CA . THR A 1 93 ? -3.434 -8.815 -10.426 1.00 95.44 93 THR A CA 1
ATOM 714 C C . THR A 1 93 ? -2.458 -8.039 -9.554 1.00 95.44 93 THR A C 1
ATOM 716 O O . THR A 1 93 ? -1.858 -7.068 -10.004 1.00 95.44 93 THR A O 1
ATOM 719 N N . ASP A 1 94 ? -2.265 -8.519 -8.331 1.00 97.00 94 ASP A N 1
ATOM 720 C CA . ASP A 1 94 ? -1.406 -7.925 -7.316 1.00 97.00 94 ASP A CA 1
ATOM 721 C C . ASP A 1 94 ? 0.056 -8.297 -7.551 1.00 97.00 94 ASP A C 1
ATOM 723 O O . ASP A 1 94 ? 0.442 -9.454 -7.376 1.00 97.00 94 ASP A O 1
ATOM 727 N N . TYR A 1 95 ? 0.891 -7.321 -7.893 1.00 98.00 95 TYR A N 1
ATOM 728 C CA . TYR A 1 95 ? 2.333 -7.522 -8.088 1.00 98.00 95 TYR A CA 1
ATOM 729 C C . TYR A 1 95 ? 3.205 -6.500 -7.346 1.00 98.00 95 TYR A C 1
ATOM 731 O O . TYR A 1 95 ? 4.423 -6.669 -7.296 1.00 98.00 95 TYR A O 1
ATOM 739 N N . LEU A 1 96 ? 2.613 -5.471 -6.734 1.00 98.69 96 LEU A N 1
ATOM 740 C CA . LEU A 1 96 ? 3.309 -4.460 -5.943 1.00 98.69 96 LEU A CA 1
ATOM 741 C C . LEU A 1 96 ? 2.858 -4.514 -4.479 1.00 98.69 96 LEU A C 1
ATOM 743 O O . LEU A 1 96 ? 1.762 -4.068 -4.146 1.00 98.69 96 LEU A O 1
ATOM 747 N N . MET A 1 97 ? 3.726 -5.016 -3.597 1.00 98.75 97 MET A N 1
ATOM 748 C CA . MET A 1 97 ? 3.543 -4.957 -2.144 1.00 98.75 97 MET A CA 1
ATOM 749 C C . MET A 1 97 ? 4.279 -3.751 -1.562 1.00 98.75 97 MET A C 1
ATOM 751 O O . MET A 1 97 ? 5.461 -3.550 -1.849 1.00 98.75 97 MET A O 1
ATOM 755 N N . GLN A 1 98 ? 3.624 -2.988 -0.688 1.00 98.81 98 GLN A N 1
ATOM 756 C CA . GLN A 1 98 ? 4.248 -1.872 0.025 1.00 98.81 98 GLN A CA 1
ATOM 757 C C . GLN A 1 98 ? 3.902 -1.888 1.514 1.00 98.81 98 GLN A C 1
ATOM 759 O O . GLN A 1 98 ? 2.762 -2.139 1.900 1.00 98.81 98 GLN A O 1
ATOM 764 N N . THR A 1 99 ? 4.910 -1.633 2.350 1.00 98.62 99 THR A N 1
ATOM 765 C CA . THR A 1 99 ? 4.891 -1.851 3.803 1.00 98.62 99 THR A CA 1
ATOM 766 C C . THR A 1 99 ? 5.266 -0.583 4.564 1.00 98.62 99 THR A C 1
ATOM 768 O O . THR A 1 99 ? 6.259 0.075 4.241 1.00 98.62 99 THR A O 1
ATOM 771 N N . ILE A 1 100 ? 4.543 -0.299 5.648 1.00 97.81 100 ILE A N 1
ATOM 772 C CA . ILE A 1 100 ? 4.802 0.799 6.590 1.00 97.81 100 ILE A CA 1
ATOM 773 C C . ILE A 1 100 ? 4.996 0.287 8.025 1.00 97.81 100 ILE A C 1
ATOM 775 O O . ILE A 1 100 ? 4.530 -0.797 8.382 1.00 97.81 100 ILE A O 1
ATOM 779 N N . ASN A 1 101 ? 5.658 1.081 8.874 1.00 96.56 101 ASN A N 1
ATOM 780 C CA . ASN A 1 101 ? 5.587 0.900 10.329 1.00 96.56 101 ASN A CA 1
ATOM 781 C C . ASN A 1 101 ? 4.173 1.247 10.801 1.00 96.56 101 ASN A C 1
ATOM 783 O O . ASN A 1 101 ? 3.741 2.387 10.662 1.00 96.56 101 ASN A O 1
ATOM 787 N N . TYR A 1 102 ? 3.447 0.286 11.361 1.00 96.06 102 TYR A N 1
ATOM 788 C CA . TYR A 1 102 ? 2.125 0.536 11.920 1.00 96.06 102 TYR A CA 1
ATOM 789 C C . TYR A 1 102 ? 1.758 -0.566 12.918 1.00 96.06 102 TYR A C 1
ATOM 791 O O . TYR A 1 102 ? 1.525 -1.715 12.535 1.00 96.06 102 TYR A O 1
ATOM 799 N N . LYS A 1 103 ? 1.669 -0.225 14.209 1.00 94.50 103 LYS A N 1
ATOM 800 C CA . LYS A 1 103 ? 1.184 -1.164 15.229 1.00 94.50 103 LYS A CA 1
ATOM 801 C C . LYS A 1 103 ? -0.344 -1.212 15.195 1.00 94.50 103 LYS A C 1
ATOM 803 O O . LYS A 1 103 ? -1.012 -0.345 15.749 1.00 94.50 103 LYS A O 1
ATOM 808 N N . VAL A 1 104 ? -0.889 -2.229 14.536 1.00 95.50 104 VAL A N 1
ATOM 809 C CA . VAL A 1 104 ? -2.333 -2.504 14.528 1.00 95.50 104 VAL A CA 1
ATOM 810 C C . VAL A 1 104 ? -2.750 -3.101 15.888 1.00 95.50 104 VAL A C 1
ATOM 812 O O . VAL A 1 104 ? -2.099 -4.054 16.331 1.00 95.50 104 VAL A O 1
ATOM 815 N N . PRO A 1 105 ? -3.817 -2.599 16.541 1.00 95.25 105 PRO A N 1
ATOM 816 C CA . PRO A 1 105 ? -4.420 -3.229 17.719 1.00 95.25 105 PRO A CA 1
ATOM 817 C C . PRO A 1 105 ? -5.007 -4.611 17.389 1.00 95.25 105 PRO A C 1
ATOM 819 O O . PRO A 1 105 ? -5.603 -4.793 16.329 1.00 95.25 105 PRO A O 1
ATOM 822 N N . VAL A 1 106 ? -4.837 -5.602 18.269 1.00 94.50 106 VAL A N 1
ATOM 823 C CA . VAL A 1 106 ? -5.158 -7.019 17.975 1.00 94.50 106 VAL A CA 1
ATOM 824 C C . VAL A 1 106 ? -6.649 -7.231 17.698 1.00 94.50 106 VAL A C 1
ATOM 826 O O . VAL A 1 106 ? -7.022 -7.989 16.805 1.00 94.50 106 VAL A O 1
ATOM 829 N N . GLU A 1 107 ? -7.506 -6.499 18.402 1.00 96.62 107 GLU A N 1
ATOM 830 C CA . GLU A 1 107 ? -8.956 -6.479 18.225 1.00 96.62 107 GLU A CA 1
ATOM 831 C C . GLU A 1 107 ? -9.401 -6.033 16.819 1.00 96.62 107 GLU A C 1
ATOM 833 O O . GLU A 1 107 ? -10.500 -6.378 16.392 1.00 96.62 107 GLU A O 1
ATOM 838 N N . LYS A 1 108 ? -8.535 -5.340 16.064 1.00 98.00 108 LYS A N 1
ATOM 839 C CA . LYS A 1 108 ? -8.800 -4.885 14.689 1.00 98.00 108 LYS A CA 1
ATOM 840 C C . LYS A 1 108 ? -8.386 -5.871 13.597 1.00 98.00 108 LYS A C 1
ATOM 842 O O . LYS A 1 108 ? -8.639 -5.608 12.425 1.00 98.00 108 LYS A O 1
ATOM 847 N N . TYR A 1 109 ? -7.792 -7.018 13.936 1.00 97.31 109 TYR A N 1
ATOM 848 C CA . TYR A 1 109 ? -7.248 -7.935 12.921 1.00 97.31 109 TYR A CA 1
ATOM 849 C C . TYR A 1 109 ? -8.370 -8.575 12.094 1.00 97.31 109 TYR A C 1
ATOM 851 O O . TYR A 1 109 ? -8.260 -8.674 10.875 1.00 97.31 109 TYR A O 1
ATOM 859 N N . THR A 1 110 ? -9.482 -8.935 12.741 1.00 98.19 110 THR A N 1
ATOM 860 C CA . THR A 1 110 ? -10.678 -9.465 12.069 1.00 98.19 110 THR A CA 1
ATOM 861 C C . THR A 1 110 ? -11.347 -8.421 11.172 1.00 98.19 110 THR A C 1
ATOM 863 O O . THR A 1 110 ? -11.820 -8.769 10.093 1.00 98.19 110 THR A O 1
ATOM 866 N N . ASP A 1 111 ? -11.375 -7.150 11.588 1.00 98.69 111 ASP A N 1
ATOM 867 C CA . ASP A 1 111 ? -11.949 -6.060 10.788 1.00 98.69 111 ASP A CA 1
ATOM 868 C C . ASP A 1 111 ? -11.139 -5.856 9.499 1.00 98.69 111 ASP A C 1
ATOM 870 O O . ASP A 1 111 ? -11.705 -5.826 8.408 1.00 98.69 111 ASP A O 1
ATOM 874 N N . LEU A 1 112 ? -9.805 -5.805 9.603 1.00 98.50 112 LEU A N 1
ATOM 875 C CA . LEU A 1 112 ? -8.922 -5.649 8.442 1.00 98.50 112 LEU A CA 1
ATOM 876 C C . LEU A 1 112 ? -8.955 -6.863 7.502 1.00 98.50 112 LEU A C 1
ATOM 878 O O . LEU A 1 112 ? -8.992 -6.685 6.289 1.00 98.50 112 LEU A O 1
ATOM 882 N N . ALA A 1 113 ? -9.026 -8.083 8.045 1.00 97.44 113 ALA A N 1
ATOM 883 C CA . ALA A 1 113 ? -9.151 -9.303 7.244 1.00 97.44 113 ALA A CA 1
ATOM 884 C C . ALA A 1 113 ? -10.497 -9.413 6.495 1.00 97.44 113 ALA A C 1
ATOM 886 O O . ALA A 1 113 ? -10.573 -10.081 5.467 1.00 97.44 113 ALA A O 1
ATOM 887 N N . ARG A 1 114 ? -11.563 -8.768 6.995 1.00 98.06 114 ARG A N 1
ATOM 888 C CA . ARG A 1 114 ? -12.848 -8.625 6.280 1.00 98.06 114 ARG A CA 1
ATOM 889 C C . ARG A 1 114 ? -12.830 -7.489 5.259 1.00 98.06 114 ARG A C 1
ATOM 891 O O . ARG A 1 114 ? -13.553 -7.552 4.269 1.00 98.06 114 ARG A O 1
ATOM 898 N N . TYR A 1 115 ? -12.043 -6.451 5.523 1.00 98.12 115 TYR A N 1
ATOM 899 C CA . TYR A 1 115 ? -11.929 -5.276 4.671 1.00 98.12 115 TYR A CA 1
ATOM 900 C C . TYR A 1 115 ? -11.256 -5.594 3.332 1.00 98.12 115 TYR A C 1
ATOM 902 O O . TYR A 1 115 ? -11.877 -5.370 2.294 1.00 98.12 115 TYR A O 1
ATOM 910 N N . ASP A 1 116 ? -10.039 -6.138 3.343 1.00 94.81 116 ASP A N 1
ATOM 911 C CA . ASP A 1 116 ? -9.234 -6.347 2.133 1.00 94.81 116 ASP A CA 1
ATOM 912 C C . ASP A 1 116 ? -8.233 -7.498 2.349 1.00 94.81 116 ASP A C 1
ATOM 914 O O . ASP A 1 116 ? -7.385 -7.437 3.240 1.00 94.81 116 ASP A O 1
ATOM 918 N N . GLY A 1 117 ? -8.312 -8.549 1.524 1.00 93.44 117 GLY A N 1
ATOM 919 C CA . GLY A 1 117 ? -7.408 -9.710 1.585 1.00 93.44 117 GLY A CA 1
ATOM 920 C C . GLY A 1 117 ? -5.963 -9.402 1.166 1.00 93.44 117 GLY A C 1
ATOM 921 O O . GLY A 1 117 ? -5.059 -10.223 1.362 1.00 93.44 117 GLY A O 1
ATOM 922 N N . SER A 1 118 ? -5.733 -8.214 0.611 1.00 96.38 118 SER A N 1
ATOM 923 C CA . SER A 1 118 ? -4.416 -7.708 0.250 1.00 96.38 118 SER A CA 1
ATOM 924 C C . SER A 1 118 ? -3.816 -6.755 1.281 1.00 96.38 118 SER A C 1
ATOM 926 O O . SER A 1 118 ? -2.631 -6.430 1.173 1.00 96.38 118 SER A O 1
ATOM 928 N N . VAL A 1 119 ? -4.553 -6.429 2.350 1.00 98.12 119 VAL A N 1
ATOM 929 C CA . VAL A 1 119 ? -3.996 -5.815 3.562 1.00 98.12 119 VAL A CA 1
ATOM 930 C C . VAL A 1 119 ? -3.410 -6.891 4.481 1.00 98.12 119 VAL A C 1
ATOM 932 O O . VAL A 1 119 ? -4.098 -7.798 4.945 1.00 98.12 119 VAL A O 1
ATOM 935 N N . ILE A 1 120 ? -2.115 -6.779 4.777 1.00 98.19 120 ILE A N 1
ATOM 936 C CA . ILE A 1 120 ? -1.356 -7.753 5.572 1.00 98.19 120 ILE A CA 1
ATOM 937 C C . ILE A 1 120 ? -0.883 -7.095 6.867 1.00 98.19 120 ILE A C 1
ATOM 939 O O . ILE A 1 120 ? -0.076 -6.162 6.846 1.00 98.19 120 ILE A O 1
ATOM 943 N N . VAL A 1 121 ? -1.354 -7.619 8.001 1.00 97.75 121 VAL A N 1
ATOM 944 C CA . VAL A 1 121 ? -0.925 -7.212 9.345 1.00 97.75 121 VAL A CA 1
ATOM 945 C C . VAL A 1 121 ? 0.159 -8.164 9.847 1.00 97.75 121 VAL A C 1
ATOM 947 O O . VAL A 1 121 ? -0.082 -9.362 9.973 1.00 97.75 121 VAL A O 1
ATOM 950 N N . GLU A 1 122 ? 1.334 -7.644 10.204 1.00 95.94 122 GLU A N 1
ATOM 951 C CA . GLU A 1 122 ? 2.423 -8.448 10.768 1.00 95.94 122 GLU A CA 1
ATOM 952 C C . GLU A 1 122 ? 2.814 -7.943 12.165 1.00 95.94 122 GLU A C 1
ATOM 954 O O . GLU A 1 122 ? 3.618 -7.020 12.325 1.00 95.94 122 GLU A O 1
ATOM 959 N N . ARG A 1 123 ? 2.229 -8.568 13.198 1.00 94.12 123 ARG A N 1
ATOM 960 C CA . ARG A 1 123 ? 2.330 -8.131 14.603 1.00 94.12 123 ARG A CA 1
ATOM 961 C C . ARG A 1 123 ? 3.769 -8.042 15.114 1.00 94.12 123 ARG A C 1
ATOM 963 O O . AR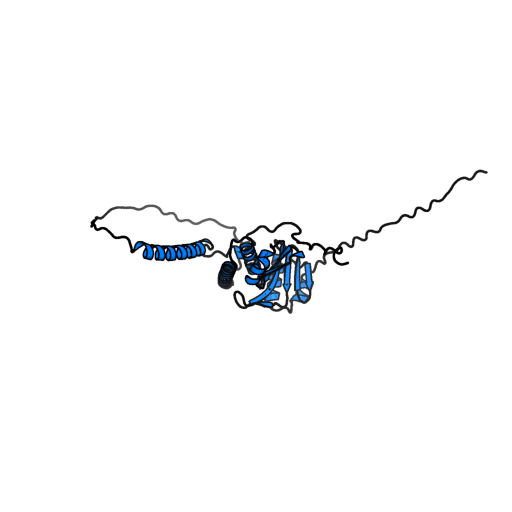G A 1 123 ? 4.166 -7.013 15.657 1.00 94.12 123 ARG A O 1
ATOM 970 N N . THR A 1 124 ? 4.561 -9.090 14.893 1.00 93.00 124 THR A N 1
ATOM 971 C CA . THR A 1 124 ? 5.930 -9.209 15.419 1.00 93.00 124 THR A CA 1
ATOM 972 C C . THR A 1 124 ? 6.874 -8.145 14.845 1.00 93.00 124 THR A C 1
ATOM 974 O O . THR A 1 124 ? 7.725 -7.630 15.566 1.00 93.00 124 THR A O 1
ATOM 977 N N . ARG A 1 125 ? 6.700 -7.761 13.569 1.00 92.75 125 ARG A N 1
ATOM 978 C CA . ARG A 1 125 ? 7.418 -6.635 12.934 1.00 92.75 125 ARG A CA 1
ATOM 979 C C . ARG A 1 125 ? 6.765 -5.273 13.180 1.00 92.75 125 ARG A C 1
ATOM 981 O O . ARG A 1 125 ? 7.385 -4.251 12.883 1.00 92.75 125 ARG A O 1
ATOM 988 N N . GLY A 1 126 ? 5.524 -5.259 13.670 1.00 95.06 126 GLY A N 1
ATOM 989 C CA . GLY A 1 126 ? 4.727 -4.055 13.880 1.00 95.06 126 GLY A CA 1
ATOM 990 C C . GLY A 1 126 ? 4.435 -3.327 12.576 1.00 95.06 126 GLY A C 1
ATOM 991 O O . GLY A 1 126 ? 4.537 -2.102 12.528 1.00 95.06 126 GLY A O 1
ATOM 992 N N . THR A 1 127 ? 4.177 -4.066 11.501 1.00 97.00 127 THR A N 1
ATOM 993 C CA . THR A 1 127 ? 4.024 -3.508 10.155 1.00 97.00 127 THR A CA 1
ATOM 994 C C . THR A 1 127 ? 2.657 -3.805 9.566 1.00 97.00 127 THR A C 1
ATOM 996 O O . THR A 1 127 ? 2.083 -4.871 9.791 1.00 97.00 127 THR A O 1
ATOM 999 N N . LEU A 1 128 ? 2.178 -2.863 8.758 1.00 98.25 128 LEU A N 1
ATOM 1000 C CA . LEU A 1 128 ? 1.005 -3.010 7.907 1.00 98.25 128 LEU A CA 1
ATOM 1001 C C . LEU A 1 128 ? 1.468 -2.897 6.455 1.00 98.25 128 LEU A C 1
ATOM 1003 O O . LEU A 1 128 ? 2.281 -2.025 6.137 1.00 98.25 128 LEU A O 1
ATOM 1007 N N . SER A 1 129 ? 0.980 -3.780 5.591 1.00 98.62 129 SER A N 1
ATOM 1008 C CA . SER A 1 129 ? 1.264 -3.743 4.154 1.00 98.62 129 SER A CA 1
ATOM 1009 C C . SER A 1 129 ? -0.023 -3.786 3.346 1.00 98.62 129 SER A C 1
ATOM 1011 O O . SER A 1 129 ? -1.015 -4.335 3.817 1.00 98.62 129 SER A O 1
ATOM 1013 N N . ALA A 1 130 ? 0.025 -3.260 2.128 1.00 98.56 130 ALA A N 1
ATOM 1014 C CA . ALA A 1 130 ? -0.973 -3.495 1.091 1.00 98.56 130 ALA A CA 1
ATOM 1015 C C . ALA A 1 130 ? -0.307 -4.154 -0.128 1.00 98.56 130 ALA A C 1
ATOM 1017 O O . ALA A 1 130 ? 0.917 -4.060 -0.299 1.00 98.56 130 ALA A O 1
ATOM 1018 N N . ARG A 1 131 ? -1.106 -4.837 -0.950 1.00 97.81 131 ARG A N 1
ATOM 1019 C CA . ARG A 1 131 ? -0.735 -5.314 -2.286 1.00 97.81 131 ARG A CA 1
ATOM 1020 C C . ARG A 1 131 ? -1.758 -4.817 -3.300 1.00 97.81 131 ARG A C 1
ATOM 1022 O O . ARG A 1 131 ? -2.945 -4.815 -2.995 1.00 97.81 131 ARG A O 1
ATOM 1029 N N . CYS A 1 132 ? -1.287 -4.441 -4.485 1.00 97.44 132 CYS A N 1
ATOM 1030 C CA . CYS A 1 132 ? -2.129 -4.120 -5.636 1.00 97.44 132 CYS A CA 1
ATOM 1031 C C . CYS A 1 132 ? -1.289 -4.137 -6.934 1.00 97.44 132 CYS A C 1
ATOM 1033 O O . CYS A 1 132 ? -0.145 -4.609 -6.946 1.00 97.44 132 CYS A O 1
ATOM 1035 N N . ASP A 1 133 ? -1.835 -3.607 -8.028 1.00 95.31 133 ASP A N 1
ATOM 1036 C CA . ASP A 1 133 ? -1.147 -3.350 -9.299 1.00 95.31 133 ASP A CA 1
ATOM 1037 C C . ASP A 1 133 ? -0.419 -1.982 -9.321 1.00 95.31 133 ASP A C 1
ATOM 1039 O O . ASP A 1 133 ? 0.429 -1.728 -10.185 1.00 95.31 133 ASP A O 1
ATOM 1043 N N . ARG A 1 134 ? -0.742 -1.092 -8.369 1.00 95.75 134 ARG A N 1
ATOM 1044 C CA . ARG A 1 134 ? -0.307 0.315 -8.313 1.00 95.75 134 ARG A CA 1
ATOM 1045 C C . ARG A 1 134 ? -0.068 0.827 -6.891 1.00 95.75 134 ARG A C 1
ATOM 1047 O O . ARG A 1 134 ? -0.650 0.343 -5.923 1.00 95.75 134 ARG A O 1
ATOM 1054 N N . GLU A 1 135 ? 0.767 1.857 -6.776 1.00 97.62 135 GLU A N 1
ATOM 1055 C CA . GLU A 1 135 ? 1.127 2.478 -5.495 1.00 97.62 135 GLU A CA 1
ATOM 1056 C C . GLU A 1 135 ? -0.013 3.329 -4.921 1.00 97.62 135 GLU A C 1
ATOM 1058 O O . GLU A 1 135 ? -0.259 3.310 -3.716 1.00 97.62 135 GLU A O 1
ATOM 1063 N N . GLU A 1 136 ? -0.751 4.033 -5.779 1.00 97.31 136 GLU A N 1
ATOM 1064 C CA . GLU A 1 136 ? -1.916 4.836 -5.403 1.00 97.31 136 GLU A CA 1
ATOM 1065 C C . GLU A 1 136 ? -2.986 3.972 -4.722 1.00 97.31 136 GLU A C 1
ATOM 1067 O O . GLU A 1 136 ? -3.587 4.360 -3.721 1.00 97.31 136 GLU A O 1
ATOM 1072 N N . MET A 1 137 ? -3.161 2.747 -5.219 1.00 97.44 137 MET A N 1
ATOM 1073 C CA . MET A 1 137 ? -4.090 1.764 -4.667 1.00 97.44 137 MET A CA 1
ATOM 1074 C C . MET A 1 137 ? -3.608 1.207 -3.319 1.00 97.44 137 MET A C 1
ATOM 1076 O O . MET A 1 137 ? -4.417 1.007 -2.413 1.00 97.44 137 MET A O 1
ATOM 1080 N N . ASN A 1 138 ? -2.291 1.051 -3.131 1.00 98.56 138 ASN A N 1
ATOM 1081 C CA . ASN A 1 138 ? -1.708 0.729 -1.826 1.00 98.56 138 ASN A CA 1
ATOM 1082 C C . ASN A 1 138 ? -1.897 1.877 -0.814 1.00 98.56 138 ASN A C 1
ATOM 1084 O O . ASN A 1 138 ? -2.195 1.609 0.352 1.00 98.56 138 ASN A O 1
ATOM 1088 N N . PHE A 1 139 ? -1.787 3.148 -1.229 1.00 98.69 139 PHE A N 1
ATOM 1089 C CA . PHE A 1 139 ? -2.151 4.282 -0.367 1.00 98.69 139 PHE A CA 1
ATOM 1090 C C . PHE A 1 139 ? -3.631 4.233 0.030 1.00 98.69 139 PHE A C 1
ATOM 1092 O O . PHE A 1 139 ? -3.941 4.346 1.218 1.00 98.69 139 PHE A O 1
ATOM 1099 N N . LEU A 1 140 ? -4.532 3.984 -0.925 1.00 98.50 140 LEU A N 1
ATOM 1100 C CA . LEU A 1 140 ? -5.968 3.859 -0.672 1.00 98.50 140 LEU A CA 1
ATOM 1101 C C . LEU A 1 140 ? -6.278 2.731 0.331 1.00 98.50 140 LEU A C 1
ATOM 1103 O O . LEU A 1 140 ? -6.963 2.988 1.325 1.00 98.50 140 LEU A O 1
ATOM 1107 N N . SER A 1 141 ? -5.716 1.526 0.142 1.00 98.50 141 SER A N 1
ATOM 1108 C CA . SER A 1 141 ? -5.898 0.396 1.072 1.00 98.50 141 SER A CA 1
ATOM 1109 C C . SER A 1 141 ? -5.434 0.741 2.491 1.00 98.50 141 SER A C 1
ATOM 1111 O O . SER A 1 141 ? -6.138 0.444 3.456 1.00 98.50 141 SER A O 1
ATOM 1113 N N . LEU A 1 142 ? -4.274 1.391 2.639 1.00 98.81 142 LEU A N 1
ATOM 1114 C CA . LEU A 1 142 ? -3.696 1.706 3.951 1.00 98.81 142 LEU A CA 1
ATOM 1115 C C . LEU A 1 142 ? -4.404 2.865 4.666 1.00 98.81 142 LEU A C 1
ATOM 1117 O O . LEU A 1 142 ? -4.543 2.828 5.889 1.00 98.81 142 LEU A O 1
ATOM 1121 N N . ASN A 1 143 ? -4.887 3.866 3.930 1.00 98.81 143 ASN A N 1
ATOM 1122 C CA . ASN A 1 143 ? -5.684 4.961 4.489 1.00 98.81 143 ASN A CA 1
ATOM 1123 C C . ASN A 1 143 ? -7.030 4.470 5.032 1.00 98.81 143 ASN A C 1
ATOM 1125 O O . ASN A 1 143 ? -7.434 4.840 6.133 1.00 98.81 143 ASN A O 1
ATOM 1129 N N . LEU A 1 144 ? -7.700 3.580 4.301 1.00 98.81 144 LEU A N 1
ATOM 1130 C CA . LEU A 1 144 ? -8.958 2.982 4.744 1.00 98.81 144 LEU A CA 1
ATOM 1131 C C . LEU A 1 144 ? -8.756 1.978 5.885 1.00 98.81 144 LEU A C 1
ATOM 1133 O O . LEU A 1 144 ? -9.547 1.963 6.828 1.00 98.81 144 LEU A O 1
ATOM 1137 N N . ALA A 1 145 ? -7.654 1.221 5.881 1.00 98.81 145 ALA A N 1
ATOM 1138 C CA . ALA A 1 145 ? -7.254 0.419 7.034 1.00 98.81 145 ALA A CA 1
ATOM 1139 C C . ALA A 1 145 ? -7.045 1.290 8.291 1.00 98.81 145 ALA A C 1
ATOM 1141 O O . ALA A 1 145 ? -7.507 0.926 9.372 1.00 98.81 145 ALA A O 1
ATOM 1142 N N . HIS A 1 146 ? -6.415 2.465 8.167 1.00 98.69 146 HIS A N 1
ATOM 1143 C CA . HIS A 1 146 ? -6.282 3.420 9.272 1.00 98.69 146 HIS A CA 1
ATOM 1144 C C . HIS A 1 146 ? -7.642 3.954 9.762 1.00 98.69 146 HIS A C 1
ATOM 1146 O O . HIS A 1 146 ? -7.875 3.992 10.974 1.00 98.69 146 HIS A O 1
ATOM 1152 N N . ASP A 1 147 ? -8.562 4.298 8.856 1.00 98.75 147 ASP A N 1
ATOM 1153 C CA . ASP A 1 147 ? -9.927 4.717 9.212 1.00 98.75 147 ASP A CA 1
ATOM 1154 C C . ASP A 1 147 ? -10.694 3.615 9.976 1.00 98.75 147 ASP A C 1
ATOM 1156 O O . ASP A 1 147 ? -11.376 3.912 10.958 1.00 98.75 147 ASP A O 1
ATOM 1160 N N . ILE A 1 148 ? -10.542 2.340 9.595 1.00 98.81 148 ILE A N 1
ATOM 1161 C CA . ILE A 1 148 ? -11.134 1.190 10.309 1.00 98.81 148 ILE A CA 1
ATOM 1162 C C . ILE A 1 148 ? -10.524 1.012 11.703 1.00 98.81 148 ILE A C 1
ATOM 1164 O O . ILE A 1 148 ? -11.238 0.758 12.681 1.00 98.81 148 ILE A O 1
ATOM 1168 N N . ILE A 1 149 ? -9.197 1.132 11.811 1.00 98.50 149 ILE A N 1
ATOM 1169 C CA . ILE A 1 149 ? -8.469 0.985 13.078 1.00 98.50 149 ILE A CA 1
ATOM 1170 C C . ILE A 1 149 ? -8.873 2.083 14.065 1.00 98.50 149 ILE A C 1
ATOM 1172 O O . ILE A 1 149 ? -9.082 1.797 15.241 1.00 98.50 149 ILE A O 1
ATOM 1176 N N . THR A 1 150 ? -9.017 3.319 13.584 1.00 98.25 150 THR A N 1
ATOM 1177 C CA . THR A 1 150 ? -9.414 4.486 14.390 1.00 98.25 150 THR A CA 1
ATOM 1178 C C . THR A 1 150 ? -10.923 4.595 14.625 1.00 98.25 150 THR A C 1
ATOM 1180 O O . THR A 1 150 ? -11.347 5.419 15.431 1.00 98.25 150 THR A O 1
ATOM 1183 N N . GLY A 1 151 ? -11.739 3.766 13.964 1.00 98.12 151 GLY A N 1
ATOM 1184 C CA . GLY A 1 151 ? -13.202 3.796 14.077 1.00 98.12 151 GLY A CA 1
ATOM 1185 C C . GLY A 1 151 ? -13.873 4.938 13.305 1.00 98.12 151 GLY A C 1
ATOM 1186 O O . GLY A 1 151 ? -15.057 5.185 13.505 1.00 98.12 151 GLY A O 1
ATOM 1187 N N . LYS A 1 152 ? -13.138 5.620 12.419 1.00 98.50 152 LYS A N 1
ATOM 1188 C CA . LYS A 1 152 ? -13.655 6.658 11.513 1.00 98.50 152 LYS A CA 1
ATOM 1189 C C . LYS A 1 152 ? -14.474 6.077 10.351 1.00 98.50 152 LYS A C 1
ATOM 1191 O O . LYS A 1 152 ? -15.278 6.797 9.764 1.00 98.50 152 LYS A O 1
ATOM 1196 N N . LYS A 1 153 ? -14.275 4.797 10.018 1.00 98.44 153 LYS A N 1
ATOM 1197 C CA . LYS A 1 153 ? -15.134 4.024 9.106 1.00 98.44 153 LYS A CA 1
ATOM 1198 C C . LYS A 1 153 ? -15.358 2.614 9.638 1.00 98.44 153 LYS A C 1
ATOM 1200 O O . LYS A 1 153 ? -14.476 2.023 10.260 1.00 98.44 153 LYS A O 1
ATOM 1205 N N . THR A 1 154 ? -16.525 2.060 9.351 1.00 98.69 154 THR A N 1
ATOM 1206 C CA . THR A 1 154 ? -16.779 0.619 9.408 1.00 98.69 154 THR A CA 1
ATOM 1207 C C . THR A 1 154 ? -16.098 -0.098 8.236 1.00 98.69 154 THR A C 1
ATOM 1209 O O . THR A 1 154 ? -15.628 0.522 7.280 1.00 98.69 154 THR A O 1
ATOM 1212 N N . VAL A 1 155 ? -16.049 -1.431 8.304 1.00 98.62 155 VAL A N 1
ATOM 1213 C CA . VAL A 1 155 ? -15.502 -2.273 7.228 1.00 98.62 155 VAL A CA 1
ATOM 1214 C C . VAL A 1 155 ? -16.265 -2.074 5.914 1.00 98.62 155 VAL A C 1
ATOM 1216 O O . VAL A 1 155 ? -15.637 -1.931 4.867 1.00 98.62 155 VAL A O 1
ATOM 1219 N N . ASP A 1 156 ? -17.597 -2.020 5.964 1.00 98.44 156 ASP A N 1
ATOM 1220 C CA . ASP A 1 156 ? -18.432 -1.926 4.763 1.00 98.44 156 ASP A CA 1
ATOM 1221 C C . ASP A 1 156 ? -18.320 -0.540 4.108 1.00 98.44 156 ASP A C 1
ATOM 1223 O O . ASP A 1 156 ? -18.064 -0.448 2.909 1.00 98.44 156 ASP A O 1
ATOM 1227 N N . GLU A 1 157 ? -18.361 0.544 4.894 1.00 98.50 157 GLU A N 1
ATOM 1228 C CA . GLU A 1 157 ? -18.119 1.908 4.390 1.00 98.50 157 GLU A CA 1
ATOM 1229 C C . GLU A 1 157 ? -16.735 2.059 3.750 1.00 98.50 157 GLU A C 1
ATOM 1231 O O . GLU A 1 157 ? -16.574 2.786 2.767 1.00 98.50 157 GLU A O 1
ATOM 1236 N N . ALA A 1 158 ? -15.721 1.388 4.304 1.00 98.62 158 ALA A N 1
ATOM 1237 C CA . ALA A 1 158 ? -14.378 1.396 3.749 1.00 98.62 158 ALA A CA 1
ATOM 1238 C C . ALA A 1 158 ? -14.306 0.630 2.417 1.00 98.62 158 ALA A C 1
ATOM 1240 O O . ALA A 1 158 ? -13.682 1.117 1.474 1.00 98.62 158 ALA A O 1
ATOM 1241 N N . ARG A 1 159 ? -14.987 -0.518 2.297 1.00 98.12 159 ARG A N 1
ATOM 1242 C CA . ARG A 1 159 ? -15.075 -1.289 1.042 1.00 98.12 159 ARG A CA 1
ATOM 1243 C C . ARG A 1 159 ? -15.823 -0.518 -0.050 1.00 98.12 159 ARG A C 1
ATOM 1245 O O . ARG A 1 159 ? -15.336 -0.437 -1.179 1.00 98.12 159 ARG A O 1
ATOM 1252 N N . ASP A 1 160 ? -16.938 0.120 0.299 1.00 97.69 160 ASP A N 1
ATOM 1253 C CA . ASP A 1 160 ? -17.722 0.975 -0.603 1.00 97.69 160 ASP A CA 1
ATOM 1254 C C . ASP A 1 160 ? -16.971 2.249 -1.015 1.00 97.69 160 ASP A C 1
ATOM 1256 O O . ASP A 1 160 ? -17.136 2.747 -2.133 1.00 97.69 160 ASP A O 1
ATOM 1260 N N . TYR A 1 161 ? -16.142 2.809 -0.131 1.00 98.06 161 TYR A N 1
ATO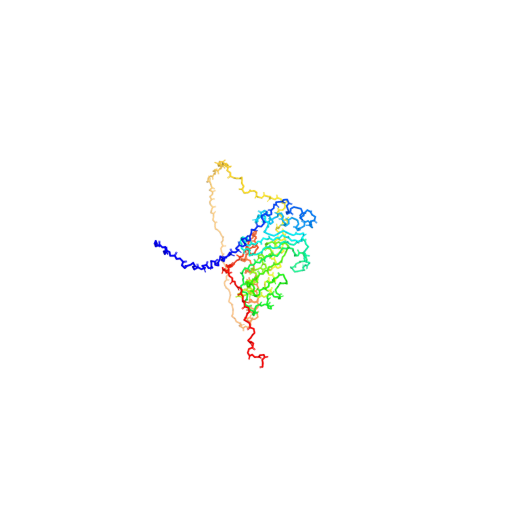M 1261 C CA . TYR A 1 161 ? -15.245 3.909 -0.483 1.00 98.06 161 TYR A CA 1
ATOM 1262 C C . TYR A 1 161 ? -14.166 3.440 -1.459 1.00 98.06 161 TYR A C 1
ATOM 1264 O O . TYR A 1 161 ? -14.000 4.063 -2.509 1.00 98.06 161 TYR A O 1
ATOM 1272 N N . TYR A 1 162 ? -13.492 2.323 -1.157 1.00 97.56 162 TYR A N 1
ATOM 1273 C CA . TYR A 1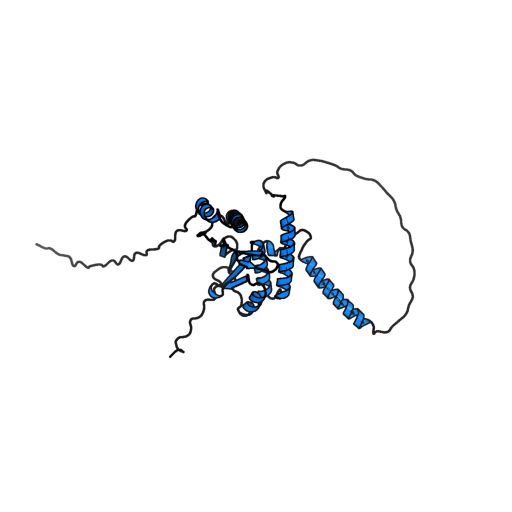 162 ? -12.446 1.761 -2.010 1.00 97.56 162 TYR A CA 1
ATOM 1274 C C . TYR A 1 162 ? -12.947 1.543 -3.436 1.00 97.56 162 TYR A C 1
ATOM 1276 O O . TYR A 1 162 ? -12.346 2.038 -4.386 1.00 97.56 162 TYR A O 1
ATOM 1284 N N . ALA A 1 163 ? -14.079 0.849 -3.591 1.00 95.94 163 ALA A N 1
ATOM 1285 C CA . ALA A 1 163 ? -14.635 0.530 -4.900 1.00 95.94 163 ALA A CA 1
ATOM 1286 C C . ALA A 1 163 ? -14.932 1.791 -5.730 1.00 95.94 163 ALA A C 1
ATOM 1288 O O . ALA A 1 163 ? -14.599 1.840 -6.914 1.00 95.94 163 ALA A O 1
ATOM 1289 N N . ARG A 1 164 ? -15.493 2.842 -5.115 1.00 94.94 164 ARG A N 1
ATOM 1290 C CA . ARG A 1 164 ? -15.762 4.116 -5.802 1.00 94.94 164 ARG A CA 1
ATOM 1291 C C . ARG A 1 164 ? -14.479 4.844 -6.202 1.00 94.94 164 ARG A C 1
ATOM 1293 O O . ARG A 1 164 ? -14.365 5.239 -7.360 1.00 94.94 164 ARG A O 1
ATOM 1300 N N . ALA A 1 165 ? -13.529 5.002 -5.280 1.00 94.88 165 ALA A N 1
ATOM 1301 C CA . ALA A 1 165 ? -12.269 5.698 -5.543 1.00 94.88 165 ALA A CA 1
ATOM 1302 C C . ALA A 1 165 ? -11.436 4.974 -6.619 1.00 94.88 165 ALA A C 1
ATOM 1304 O O . ALA A 1 165 ? -10.928 5.609 -7.542 1.00 94.88 165 ALA A O 1
ATOM 1305 N N . ALA A 1 166 ? -11.380 3.640 -6.569 1.00 93.62 166 ALA A N 1
ATOM 1306 C CA . ALA A 1 166 ? -10.705 2.800 -7.556 1.00 93.62 166 ALA A CA 1
ATOM 1307 C C . ALA A 1 166 ? -11.299 2.937 -8.970 1.00 93.62 166 ALA A C 1
ATOM 1309 O O . ALA A 1 166 ? -10.562 3.080 -9.948 1.00 93.62 166 ALA A O 1
ATOM 1310 N N . LEU A 1 167 ? -12.633 2.914 -9.091 1.00 91.19 167 LEU A N 1
ATOM 1311 C CA . LEU A 1 167 ? -13.320 3.075 -10.377 1.00 91.19 167 LEU A CA 1
ATOM 1312 C C . LEU A 1 167 ? -13.085 4.473 -10.966 1.00 91.19 167 LEU A C 1
ATOM 1314 O O . LEU A 1 167 ? -12.688 4.583 -12.125 1.00 91.19 167 LEU A O 1
ATOM 1318 N N . GLN A 1 168 ? -13.220 5.525 -10.154 1.00 89.88 168 GLN A N 1
ATOM 1319 C CA . GLN A 1 168 ? -12.947 6.905 -10.577 1.00 89.88 168 GLN A CA 1
ATOM 1320 C C . GLN A 1 168 ? -11.481 7.106 -10.989 1.00 89.88 168 GLN A C 1
ATOM 1322 O O . GLN A 1 168 ? -11.201 7.755 -11.997 1.00 89.88 168 GLN A O 1
ATOM 1327 N N . PHE A 1 169 ? -10.533 6.512 -10.258 1.00 89.62 169 PHE A N 1
ATOM 1328 C CA . PHE A 1 169 ? -9.113 6.549 -10.609 1.00 89.62 169 PHE A CA 1
ATOM 1329 C C . PHE A 1 169 ? -8.819 5.848 -11.937 1.00 89.62 169 PHE A C 1
ATOM 1331 O O . PHE A 1 169 ? -8.014 6.343 -12.730 1.00 89.62 169 PHE A O 1
ATOM 1338 N N . LYS A 1 170 ? -9.488 4.722 -12.210 1.00 87.25 170 LYS A N 1
ATOM 1339 C CA . LYS A 1 170 ? -9.384 4.002 -13.483 1.00 87.25 170 LYS A CA 1
ATOM 1340 C C . LYS A 1 170 ? -9.918 4.846 -14.642 1.00 87.25 170 LYS A C 1
ATOM 1342 O O . LYS A 1 170 ? -9.214 5.008 -15.637 1.00 87.25 170 LYS A O 1
ATOM 1347 N N . GLU A 1 171 ? -11.105 5.432 -14.495 1.00 83.06 171 GLU A N 1
ATOM 1348 C CA . GLU A 1 171 ? -11.706 6.333 -15.489 1.00 83.06 171 GLU A CA 1
ATOM 1349 C C . GLU A 1 171 ? -10.803 7.550 -15.758 1.00 83.06 171 GLU A C 1
ATOM 1351 O O . GLU A 1 171 ? -10.406 7.789 -16.903 1.00 83.06 171 GLU A O 1
ATOM 1356 N N . GLY A 1 172 ? -10.369 8.252 -14.706 1.00 75.69 172 GLY A N 1
ATOM 1357 C CA . GLY A 1 172 ? -9.452 9.391 -14.808 1.00 75.69 172 GLY A CA 1
ATOM 1358 C C . GLY A 1 172 ? -8.106 9.031 -15.446 1.00 75.69 172 GLY A C 1
ATOM 1359 O O . GLY A 1 172 ? -7.642 9.737 -16.341 1.00 75.69 172 GLY A O 1
ATOM 1360 N N . SER A 1 173 ? -7.514 7.889 -15.071 1.00 64.44 173 SER A N 1
ATOM 1361 C CA . SER A 1 173 ? -6.267 7.382 -15.667 1.00 64.44 173 SER A CA 1
ATOM 1362 C C . SER A 1 173 ? -6.394 7.164 -17.177 1.00 64.44 173 SER A C 1
ATOM 1364 O O . SER A 1 173 ? -5.465 7.478 -17.921 1.00 64.44 173 SER A O 1
ATOM 1366 N N . THR A 1 174 ? -7.539 6.659 -17.655 1.00 57.44 174 THR A N 1
ATOM 1367 C CA . THR A 1 174 ? -7.749 6.438 -19.098 1.00 57.44 174 THR A CA 1
ATOM 1368 C C . THR A 1 174 ? -7.873 7.731 -19.910 1.00 57.44 174 THR A C 1
ATOM 1370 O O . THR A 1 174 ? -7.592 7.711 -21.106 1.00 57.44 174 THR A O 1
ATOM 1373 N N . GLY A 1 175 ? -8.199 8.863 -19.275 1.00 38.84 175 GLY A N 1
ATOM 1374 C CA . GLY A 1 175 ? -8.204 10.187 -19.912 1.00 38.84 175 GLY A CA 1
ATOM 1375 C C . GLY A 1 175 ? -6.828 10.866 -20.013 1.00 38.84 175 GLY A C 1
ATOM 1376 O O . GLY A 1 175 ? -6.688 11.852 -20.734 1.00 38.84 175 GLY A O 1
ATOM 1377 N N . VAL A 1 176 ? -5.805 10.361 -19.311 1.00 44.06 176 VAL A N 1
ATOM 1378 C CA . VAL A 1 176 ? -4.475 11.001 -19.190 1.00 44.06 176 VAL A CA 1
ATOM 1379 C C . VAL A 1 176 ? -3.429 10.409 -20.156 1.00 44.06 176 VAL A C 1
ATOM 1381 O O . VAL A 1 176 ? -2.293 10.872 -20.215 1.00 44.06 176 VAL A O 1
ATOM 1384 N N . THR A 1 177 ? -3.818 9.495 -21.050 1.00 35.25 177 THR A N 1
ATOM 1385 C CA . THR A 1 177 ? -2.950 8.933 -22.113 1.00 35.25 177 THR A CA 1
ATOM 1386 C C . THR A 1 177 ? -2.556 9.926 -23.227 1.00 35.25 177 THR A C 1
ATOM 1388 O O . THR A 1 177 ? -2.015 9.520 -24.253 1.00 35.25 177 THR A O 1
ATOM 1391 N N . GLY A 1 178 ? -2.796 11.232 -23.042 1.00 32.84 178 GLY A N 1
ATOM 1392 C CA . GLY A 1 178 ? -2.555 12.279 -24.044 1.00 32.84 178 GLY A CA 1
ATOM 1393 C C . GLY A 1 178 ? -1.879 13.564 -23.549 1.00 32.84 178 GLY A C 1
ATOM 1394 O O . GLY A 1 178 ? -1.804 14.523 -24.318 1.00 32.84 178 GLY A O 1
ATOM 1395 N N . ARG A 1 179 ? -1.405 13.649 -22.294 1.00 34.88 179 ARG A N 1
ATOM 1396 C CA . ARG A 1 179 ? -0.713 14.860 -21.806 1.00 34.88 179 ARG A CA 1
ATOM 1397 C C . ARG A 1 179 ? 0.376 14.564 -20.772 1.00 34.88 179 ARG A C 1
ATOM 1399 O O . ARG A 1 179 ? 0.163 14.700 -19.572 1.00 34.88 179 ARG A O 1
ATOM 1406 N N . THR A 1 180 ? 1.577 14.268 -21.262 1.00 31.42 180 THR A N 1
ATOM 1407 C CA . THR A 1 180 ? 2.817 14.363 -20.480 1.00 31.42 180 THR A CA 1
ATOM 1408 C C . THR A 1 180 ? 3.003 15.804 -20.004 1.00 31.42 180 THR A C 1
ATOM 1410 O O . THR A 1 180 ? 3.272 16.694 -20.811 1.00 31.42 180 THR A O 1
ATOM 1413 N N . THR A 1 181 ? 2.856 16.062 -18.705 1.00 37.34 181 THR A N 1
ATOM 1414 C CA . THR A 1 181 ? 3.207 17.358 -18.112 1.00 37.34 181 THR A CA 1
ATOM 1415 C C . THR A 1 181 ? 4.666 17.345 -17.675 1.00 37.34 181 THR A C 1
ATOM 1417 O O . THR A 1 181 ? 4.972 17.034 -16.525 1.00 37.34 181 THR A O 1
ATOM 1420 N N . ASP A 1 182 ? 5.563 17.692 -18.596 1.00 29.33 182 ASP A N 1
ATOM 1421 C CA . ASP A 1 182 ? 6.912 18.137 -18.239 1.00 29.33 182 ASP A CA 1
ATOM 1422 C C . ASP A 1 182 ? 6.792 19.443 -17.416 1.00 29.33 182 ASP A C 1
ATOM 1424 O O . ASP A 1 182 ? 6.159 20.394 -17.892 1.00 29.33 182 ASP A O 1
ATOM 1428 N N . PRO A 1 183 ? 7.341 19.530 -16.187 1.00 34.50 183 PRO A N 1
ATOM 1429 C CA . PRO A 1 183 ? 7.256 20.741 -15.367 1.00 34.50 183 PRO A CA 1
ATOM 1430 C C . PRO A 1 183 ? 8.078 21.932 -15.895 1.00 34.50 183 PRO A C 1
ATOM 1432 O O . PRO A 1 183 ? 8.008 23.019 -15.321 1.00 34.50 183 PRO A O 1
ATOM 1435 N N . THR A 1 184 ? 8.875 21.752 -16.953 1.00 31.73 184 THR A N 1
ATOM 1436 C CA . THR A 1 184 ? 10.052 22.593 -17.235 1.00 31.73 184 THR A CA 1
ATOM 1437 C C . THR A 1 184 ? 9.893 23.539 -18.435 1.00 31.73 184 THR A C 1
ATOM 1439 O O . THR A 1 184 ? 10.850 23.804 -19.159 1.00 31.73 184 THR A O 1
ATOM 1442 N N . ALA A 1 185 ? 8.697 24.102 -18.649 1.00 32.59 185 ALA A N 1
ATOM 1443 C CA . ALA A 1 185 ? 8.473 25.104 -19.701 1.00 32.59 185 ALA A CA 1
ATOM 1444 C C . ALA A 1 185 ? 7.419 26.172 -19.337 1.00 32.59 185 ALA A C 1
ATOM 1446 O O . ALA A 1 185 ? 6.288 26.141 -19.828 1.00 32.59 185 ALA A O 1
ATOM 1447 N N . ARG A 1 186 ? 7.790 27.170 -18.515 1.00 30.09 186 ARG A N 1
ATOM 1448 C CA . ARG A 1 186 ? 7.069 28.460 -18.481 1.00 30.09 186 ARG A CA 1
ATOM 1449 C C . ARG A 1 186 ? 7.922 29.653 -18.026 1.00 30.09 186 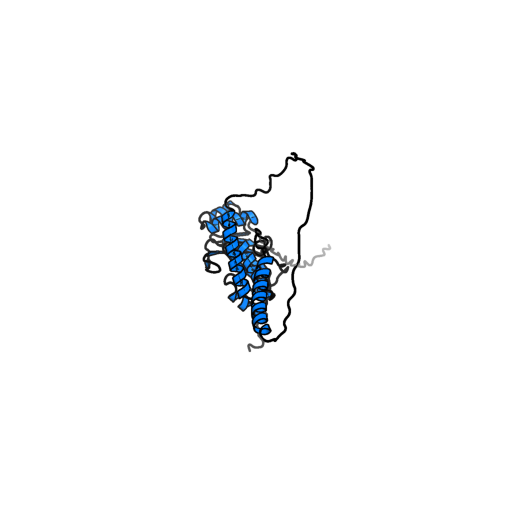ARG A C 1
ATOM 1451 O O . ARG A 1 186 ? 7.828 30.094 -16.886 1.00 30.09 186 ARG A O 1
ATOM 1458 N N . THR A 1 187 ? 8.648 30.235 -18.976 1.00 32.31 187 THR A N 1
ATOM 1459 C CA . THR A 1 187 ? 9.161 31.616 -18.913 1.00 32.31 187 THR A CA 1
ATOM 1460 C C . THR A 1 187 ? 8.923 32.269 -20.280 1.00 32.31 187 THR A C 1
ATOM 1462 O O . THR A 1 187 ? 8.960 31.556 -21.281 1.00 32.31 187 THR A O 1
ATOM 1465 N N . THR A 1 188 ? 8.724 33.597 -20.318 1.00 30.02 188 THR A N 1
ATOM 1466 C CA . THR A 1 188 ? 8.259 34.431 -21.463 1.00 30.02 188 THR A CA 1
ATOM 1467 C C . THR A 1 188 ? 6.747 34.291 -21.747 1.00 30.02 188 THR A C 1
ATOM 1469 O O . THR A 1 188 ? 6.220 33.183 -21.717 1.00 30.02 188 THR A O 1
ATOM 1472 N N . ASP A 1 189 ? 5.954 35.350 -21.966 1.00 26.86 189 ASP A N 1
ATOM 1473 C CA . ASP A 1 189 ? 6.167 36.811 -21.839 1.00 26.86 189 ASP A CA 1
ATOM 1474 C C . ASP A 1 189 ? 4.791 37.509 -21.603 1.00 26.86 189 ASP A C 1
ATOM 1476 O O . ASP A 1 189 ? 3.773 36.911 -21.969 1.00 26.86 189 ASP A O 1
ATOM 1480 N N . PRO A 1 190 ? 4.676 38.720 -21.006 1.00 39.34 190 PRO A N 1
ATOM 1481 C CA . PRO A 1 190 ? 3.377 39.323 -20.687 1.00 39.34 190 PRO A CA 1
ATOM 1482 C C . PRO A 1 190 ? 3.025 40.567 -21.533 1.00 39.34 190 PRO A C 1
ATOM 1484 O O . PRO A 1 190 ? 3.408 41.678 -21.174 1.00 39.34 190 PRO A O 1
ATOM 1487 N N . ALA A 1 191 ? 2.186 40.425 -22.569 1.00 28.73 191 ALA A N 1
ATOM 1488 C CA . ALA A 1 191 ? 1.365 41.528 -23.104 1.00 28.73 191 ALA A CA 1
ATOM 1489 C C . ALA A 1 191 ? 0.291 41.056 -24.105 1.00 28.73 191 ALA A C 1
ATOM 1491 O O . ALA A 1 191 ? 0.626 40.510 -25.144 1.00 28.73 191 ALA A O 1
ATOM 1492 N N . GLU A 1 192 ? -0.986 41.332 -23.814 1.00 30.03 192 GLU A N 1
ATOM 1493 C CA . GLU A 1 192 ? -1.938 42.093 -24.658 1.00 30.03 192 GLU A CA 1
ATOM 1494 C C . GLU A 1 192 ? -3.320 42.072 -23.971 1.00 30.03 192 GLU A C 1
ATOM 1496 O O . GLU A 1 192 ? -3.928 41.034 -23.746 1.00 30.03 192 GLU A O 1
ATOM 1501 N N . ARG A 1 193 ? -3.757 43.192 -23.387 1.00 27.56 193 ARG A N 1
ATOM 1502 C CA . ARG A 1 193 ? -4.505 44.274 -24.056 1.00 27.56 193 ARG A CA 1
ATOM 1503 C C . ARG A 1 193 ? -5.904 43.832 -24.520 1.00 27.56 193 ARG A C 1
ATOM 1505 O O . ARG A 1 193 ? -6.076 43.408 -25.657 1.00 27.56 193 ARG A O 1
ATOM 1512 N N . ARG A 1 194 ? -6.919 44.189 -23.725 1.00 29.72 194 ARG A N 1
ATOM 1513 C CA . ARG A 1 194 ? -7.980 45.121 -24.165 1.00 29.72 194 ARG A CA 1
ATOM 1514 C C . ARG A 1 194 ? -8.773 45.678 -22.983 1.00 29.72 194 ARG A C 1
ATOM 1516 O O . ARG A 1 194 ? -9.401 44.949 -22.228 1.00 29.72 194 ARG A O 1
ATOM 1523 N N . THR A 1 195 ? -8.731 46.998 -22.865 1.00 31.27 195 THR A N 1
ATOM 1524 C CA . THR A 1 195 ? -9.751 47.813 -22.207 1.00 31.27 195 THR A CA 1
ATOM 1525 C C . THR A 1 195 ? -11.017 47.821 -23.058 1.00 31.27 195 THR A C 1
ATOM 1527 O O . THR A 1 195 ? -10.891 47.963 -24.273 1.00 31.27 195 THR A O 1
ATOM 1530 N N . ASP A 1 196 ? -12.198 47.831 -22.440 1.00 27.89 196 ASP A N 1
ATOM 1531 C CA . ASP A 1 196 ? -13.162 48.885 -22.774 1.00 27.89 196 ASP A CA 1
ATOM 1532 C C . ASP A 1 196 ? -14.132 49.180 -21.621 1.00 27.89 196 ASP A C 1
ATOM 1534 O O . ASP A 1 196 ? -14.357 48.337 -20.749 1.00 27.89 196 ASP A O 1
ATOM 1538 N N . THR A 1 197 ? -14.667 50.400 -21.604 1.00 28.52 197 THR A N 1
ATOM 1539 C CA . THR A 1 197 ? -15.373 50.999 -20.462 1.00 28.52 197 THR A CA 1
ATOM 1540 C C . THR A 1 197 ? -16.667 51.689 -20.917 1.00 28.52 197 THR A C 1
ATOM 1542 O O . THR A 1 197 ? -16.707 52.321 -21.965 1.00 28.52 197 THR A O 1
ATOM 1545 N N . THR A 1 198 ? -17.698 51.672 -20.059 1.00 31.20 198 THR A N 1
ATOM 1546 C CA . THR A 1 198 ? -18.929 52.511 -20.080 1.00 31.20 198 THR A CA 1
ATOM 1547 C C . THR A 1 198 ? -19.935 52.421 -21.243 1.00 31.20 198 THR A C 1
ATOM 1549 O O . THR A 1 198 ? -19.678 52.913 -22.333 1.00 31.20 198 THR A O 1
ATOM 1552 N N . ALA A 1 199 ? -21.176 52.027 -20.906 1.00 29.66 199 ALA A N 1
ATOM 1553 C CA . ALA A 1 199 ? -22.459 52.706 -21.226 1.00 29.66 199 ALA A CA 1
ATOM 1554 C C . ALA A 1 199 ? -23.630 51.895 -20.591 1.00 29.66 199 ALA A C 1
ATOM 1556 O O . ALA A 1 199 ? -23.681 50.689 -20.781 1.00 29.66 199 ALA A O 1
ATOM 1557 N N . ARG A 1 200 ? -24.447 52.431 -19.658 1.00 29.67 200 ARG A N 1
ATOM 1558 C CA . ARG A 1 200 ? -25.670 53.269 -19.852 1.00 29.67 200 ARG A CA 1
ATOM 1559 C C . ARG A 1 200 ? -26.896 52.426 -20.311 1.00 29.67 200 ARG A C 1
ATOM 1561 O O . ARG A 1 200 ? -26.752 51.748 -21.313 1.00 29.67 200 ARG A O 1
ATOM 1568 N N . THR A 1 201 ? -28.123 52.438 -19.746 1.00 28.47 201 THR A N 1
ATOM 1569 C CA . THR A 1 201 ? -28.774 53.069 -18.556 1.00 28.47 201 THR A CA 1
ATOM 1570 C C . THR A 1 201 ? -30.233 52.515 -18.392 1.00 28.47 201 THR A C 1
ATOM 1572 O O . THR A 1 201 ? -30.718 51.858 -19.308 1.00 28.47 201 THR A O 1
ATOM 1575 N N . THR A 1 202 ? -30.929 52.835 -17.277 1.00 30.72 202 THR A N 1
ATOM 1576 C CA . THR A 1 202 ? -32.412 52.816 -16.999 1.00 30.72 202 THR A CA 1
ATOM 1577 C C . THR A 1 202 ? -33.204 51.504 -16.751 1.00 30.72 202 THR A C 1
ATOM 1579 O O . THR A 1 202 ? -33.495 50.783 -17.695 1.00 30.72 202 THR A O 1
ATOM 1582 N N . ASP A 1 203 ? -33.585 51.253 -15.477 1.00 28.06 203 ASP A N 1
ATOM 1583 C CA . ASP A 1 203 ? -34.929 51.461 -14.831 1.00 28.06 203 ASP A CA 1
ATOM 1584 C C . ASP A 1 203 ? -36.260 51.004 -15.514 1.00 28.06 203 ASP A C 1
ATOM 1586 O O . ASP A 1 203 ? -36.330 51.025 -16.739 1.00 28.06 203 ASP A O 1
ATOM 1590 N N . PRO A 1 204 ? -37.408 50.829 -14.792 1.00 44.88 204 PRO A N 1
ATOM 1591 C CA . PRO A 1 204 ? -37.659 50.181 -13.482 1.00 44.88 204 PRO A CA 1
ATOM 1592 C C . PRO A 1 204 ? -38.917 49.247 -13.402 1.00 44.88 204 PRO A C 1
ATOM 1594 O O . PRO A 1 204 ? -39.803 49.255 -14.247 1.00 44.88 204 PRO A O 1
ATOM 1597 N N . ALA A 1 205 ? -39.005 48.505 -12.286 1.00 33.91 205 ALA A N 1
ATOM 1598 C CA . ALA A 1 205 ? -40.176 48.005 -11.522 1.00 33.91 205 ALA A CA 1
ATOM 1599 C C . ALA A 1 205 ? -41.616 47.861 -12.112 1.00 33.91 205 ALA A C 1
ATOM 1601 O O . ALA A 1 205 ? -42.311 48.845 -12.345 1.00 33.91 205 ALA A O 1
ATOM 1602 N N . GLU A 1 206 ? -42.161 46.634 -12.015 1.00 32.12 206 GLU A N 1
ATOM 1603 C CA . GLU A 1 206 ? -43.583 46.284 -11.763 1.00 32.12 206 GLU A CA 1
ATOM 1604 C C . GLU A 1 206 ? -43.665 44.861 -11.136 1.00 32.12 206 GLU A C 1
ATOM 1606 O O . GLU A 1 206 ? -42.738 44.080 -11.322 1.00 32.12 206 GLU A O 1
ATOM 1611 N N . ARG A 1 207 ? -44.712 44.387 -10.431 1.00 31.27 207 ARG A N 1
ATOM 1612 C CA . ARG A 1 207 ? -45.794 45.005 -9.624 1.00 31.27 207 ARG A CA 1
ATOM 1613 C C . ARG A 1 207 ? -46.615 43.876 -8.930 1.00 31.27 207 ARG A C 1
ATOM 1615 O O . ARG A 1 207 ? -46.935 42.884 -9.570 1.00 31.27 207 ARG A O 1
ATOM 1622 N N . ARG A 1 208 ? -47.094 44.139 -7.698 1.00 34.25 208 ARG A N 1
ATOM 1623 C CA . ARG A 1 208 ? -48.236 43.513 -6.959 1.00 34.25 208 ARG A CA 1
ATOM 1624 C C . ARG A 1 208 ? -48.096 42.198 -6.163 1.00 34.25 208 ARG A C 1
ATOM 1626 O O . ARG A 1 208 ? -47.319 41.300 -6.446 1.00 34.25 208 ARG A O 1
ATOM 1633 N N . THR A 1 209 ? -48.948 42.178 -5.135 1.00 38.72 209 THR A N 1
ATOM 1634 C CA . THR A 1 209 ? -49.167 41.252 -4.014 1.00 38.72 209 THR A CA 1
ATOM 1635 C C . THR A 1 209 ? -50.605 40.725 -4.036 1.00 38.72 209 THR A C 1
ATOM 1637 O O . THR A 1 209 ? -51.477 41.515 -4.387 1.00 38.72 209 THR A O 1
ATOM 1640 N N . ASP A 1 210 ? -50.866 39.501 -3.560 1.00 29.70 210 ASP A N 1
ATOM 1641 C CA . ASP A 1 210 ? -52.175 39.012 -3.053 1.00 29.70 210 ASP A CA 1
ATOM 1642 C C . ASP A 1 210 ? -52.039 37.528 -2.613 1.00 29.70 210 ASP A C 1
ATOM 1644 O O . ASP A 1 210 ? -51.170 36.842 -3.144 1.00 29.70 210 ASP A O 1
ATOM 1648 N N . THR A 1 211 ? -52.777 36.911 -1.672 1.00 31.92 211 THR A N 1
ATOM 1649 C CA . THR A 1 211 ? -53.697 37.333 -0.583 1.00 31.92 211 THR A CA 1
ATOM 1650 C C . THR A 1 211 ? -53.629 36.239 0.515 1.00 31.92 211 THR A C 1
ATOM 1652 O O . THR A 1 211 ? -53.302 35.090 0.216 1.00 31.92 211 THR A O 1
ATOM 1655 N N . ALA A 1 212 ? -53.973 36.524 1.777 1.00 38.91 212 ALA A N 1
ATOM 1656 C CA . ALA A 1 212 ? -54.041 35.510 2.845 1.00 38.91 212 ALA A CA 1
ATOM 1657 C C . ALA A 1 212 ? -55.437 34.857 2.988 1.00 38.91 212 ALA A C 1
ATOM 1659 O O . ALA A 1 212 ? -56.433 35.573 3.065 1.00 38.91 212 ALA A O 1
ATOM 1660 N N . VAL A 1 213 ? -55.516 33.522 3.148 1.00 35.44 213 VAL A N 1
ATOM 1661 C CA . VAL A 1 213 ? -56.724 32.813 3.640 1.00 35.44 213 VAL A CA 1
ATOM 1662 C C . VAL A 1 213 ? -56.359 31.696 4.637 1.00 35.44 213 VAL A C 1
ATOM 1664 O O . VAL A 1 213 ? -55.325 31.044 4.543 1.00 35.44 213 VAL A O 1
ATOM 1667 N N . ARG A 1 214 ? -57.237 31.523 5.630 1.00 35.91 214 ARG A N 1
ATOM 1668 C CA . ARG A 1 214 ? -57.087 30.856 6.938 1.00 35.91 214 ARG A CA 1
ATOM 1669 C C . ARG A 1 214 ? -57.790 29.491 6.998 1.00 35.91 214 ARG A C 1
ATOM 1671 O O . ARG A 1 214 ? -58.959 29.437 6.620 1.00 35.91 214 ARG A O 1
ATOM 1678 N N . ARG A 1 215 ? -57.184 28.468 7.632 1.00 32.38 215 ARG A N 1
ATOM 1679 C CA . ARG A 1 215 ? -57.870 27.485 8.520 1.00 32.38 215 ARG A CA 1
ATOM 1680 C C . ARG A 1 215 ? -56.905 26.555 9.279 1.00 32.38 215 ARG A C 1
ATOM 1682 O O . ARG A 1 215 ? -55.728 26.490 8.956 1.00 32.38 215 ARG A O 1
ATOM 1689 N N . THR A 1 216 ? -57.426 25.913 10.324 1.00 33.31 216 THR A N 1
ATOM 1690 C CA . THR A 1 216 ? -56.706 25.313 11.465 1.00 33.31 216 THR A CA 1
ATOM 1691 C C . THR A 1 216 ? -56.977 23.810 11.631 1.00 33.31 216 THR A C 1
ATOM 1693 O O . THR A 1 216 ? -58.154 23.468 11.711 1.00 33.31 216 THR A O 1
ATOM 1696 N N . GLU A 1 217 ? -55.911 23.012 11.823 1.00 35.56 217 GLU A N 1
ATOM 1697 C CA . GLU A 1 217 ? -55.834 21.733 12.587 1.00 35.56 217 GLU A CA 1
ATOM 1698 C C . GLU A 1 217 ? -56.735 20.528 12.160 1.00 35.56 217 GLU A C 1
ATOM 1700 O O . GLU A 1 217 ? -57.755 20.740 11.504 1.00 35.56 217 GLU A O 1
ATOM 1705 N N . PRO A 1 218 ? -56.390 19.245 12.466 1.00 44.38 218 PRO A N 1
ATOM 1706 C CA . PRO A 1 218 ? -55.466 18.781 13.510 1.00 44.38 218 PRO A CA 1
ATOM 1707 C C . PRO A 1 218 ? -54.222 17.969 13.089 1.00 44.38 218 PRO A C 1
ATOM 1709 O O . PRO A 1 218 ? -54.211 17.217 12.111 1.00 44.38 218 PRO A O 1
ATOM 1712 N N . ILE A 1 219 ? -53.207 18.092 13.949 1.00 43.50 219 ILE A N 1
ATOM 1713 C CA . ILE A 1 219 ? -52.102 17.163 14.242 1.00 43.50 219 ILE A CA 1
ATOM 1714 C C . ILE A 1 219 ? -52.483 15.676 14.075 1.00 43.50 219 ILE A C 1
ATOM 1716 O O . ILE A 1 219 ? -53.252 15.148 14.870 1.00 43.50 219 ILE A O 1
ATOM 1720 N N . ASP A 1 220 ? -51.879 15.018 13.076 1.00 39.22 220 ASP A N 1
ATOM 1721 C CA . ASP A 1 220 ? -51.666 13.549 12.990 1.00 39.22 220 ASP A CA 1
ATOM 1722 C C . ASP A 1 220 ? -50.731 13.213 11.803 1.00 39.22 220 ASP A C 1
ATOM 1724 O O . ASP A 1 220 ? -49.838 12.371 11.855 1.00 39.22 220 ASP A O 1
ATOM 1728 N N . ARG A 1 221 ? -50.827 13.994 10.714 1.00 41.72 221 ARG A N 1
ATOM 1729 C CA . ARG A 1 221 ? -49.919 13.898 9.548 1.00 41.72 221 ARG A CA 1
ATOM 1730 C C . ARG A 1 221 ? -48.467 14.299 9.834 1.00 41.72 221 ARG A C 1
ATOM 1732 O O . ARG A 1 221 ? -47.630 14.202 8.933 1.00 41.72 221 ARG A O 1
ATOM 1739 N N . THR A 1 222 ? -48.156 14.771 11.038 1.00 40.56 222 THR A N 1
ATOM 1740 C CA . THR A 1 222 ? -46.802 15.176 11.421 1.00 40.56 222 THR A CA 1
ATOM 1741 C C . THR A 1 222 ? -45.855 13.987 11.456 1.00 40.56 222 THR A C 1
ATOM 1743 O O . THR A 1 222 ? -44.817 14.086 10.818 1.00 40.56 222 THR A O 1
ATOM 1746 N N . ASP A 1 223 ? -46.207 12.849 12.057 1.00 45.75 223 ASP A N 1
ATOM 1747 C CA . ASP A 1 223 ? -45.251 11.739 12.218 1.00 45.75 223 ASP A CA 1
ATOM 1748 C C . ASP A 1 223 ? -44.856 11.091 10.890 1.00 45.75 223 ASP A C 1
ATOM 1750 O O . ASP A 1 223 ? -43.671 10.971 10.591 1.00 45.75 223 ASP A O 1
ATOM 1754 N N . THR A 1 224 ? -45.812 10.766 10.017 1.00 40.78 224 THR A N 1
ATOM 1755 C CA . THR A 1 224 ? -45.485 10.191 8.695 1.00 40.78 224 THR A CA 1
ATOM 1756 C C . THR A 1 224 ? -44.740 11.171 7.783 1.00 40.78 224 THR A C 1
ATOM 1758 O O . THR A 1 224 ? -43.935 10.750 6.949 1.00 40.78 224 THR A O 1
ATOM 1761 N N . THR A 1 225 ? -44.963 12.480 7.943 1.00 44.19 225 THR A N 1
ATOM 1762 C CA . THR A 1 225 ? -44.245 13.513 7.179 1.00 44.19 225 THR A CA 1
ATOM 1763 C C . THR A 1 225 ? -42.866 13.796 7.771 1.00 44.19 225 THR A C 1
ATOM 1765 O O . THR A 1 225 ? -41.932 14.036 7.012 1.00 44.19 225 THR A O 1
ATOM 1768 N N . MET A 1 226 ? -42.712 13.743 9.096 1.00 46.44 226 MET A N 1
ATOM 1769 C CA . MET A 1 226 ? -41.435 13.902 9.791 1.00 46.44 226 MET A CA 1
ATOM 1770 C C . MET A 1 226 ? -40.549 12.679 9.577 1.00 46.44 226 MET A C 1
ATOM 1772 O O . MET A 1 226 ? -39.418 12.874 9.163 1.00 46.44 226 MET A O 1
ATOM 1776 N N . ALA A 1 227 ? -41.067 11.454 9.699 1.00 45.62 227 ALA A N 1
ATOM 1777 C CA . ALA A 1 227 ? -40.333 10.225 9.394 1.00 45.62 227 ALA A CA 1
ATOM 1778 C C . ALA A 1 227 ? -39.869 10.181 7.928 1.00 45.62 227 ALA A C 1
ATOM 1780 O O . ALA A 1 227 ? -38.700 9.947 7.646 1.00 45.62 227 ALA A O 1
ATOM 1781 N N . ARG A 1 228 ? -40.745 10.506 6.964 1.00 42.78 228 ARG A N 1
ATOM 1782 C CA . ARG A 1 228 ? -40.343 10.592 5.547 1.00 42.78 228 ARG A CA 1
ATOM 1783 C C . ARG A 1 228 ? -39.372 11.752 5.284 1.00 42.78 228 ARG A C 1
ATOM 1785 O O . ARG A 1 228 ? -38.593 11.687 4.334 1.00 42.78 228 ARG A O 1
ATOM 1792 N N . ARG A 1 229 ? -39.405 12.816 6.098 1.00 45.09 229 ARG A N 1
ATOM 1793 C CA . ARG A 1 229 ? -38.432 13.917 6.051 1.00 45.09 229 ARG A CA 1
ATOM 1794 C C . ARG A 1 229 ? -37.096 13.535 6.671 1.00 45.09 229 ARG A C 1
ATOM 1796 O O . ARG A 1 229 ? -36.109 13.849 6.030 1.00 45.09 229 ARG A O 1
ATOM 1803 N N . THR A 1 230 ? -37.030 12.865 7.820 1.00 48.12 230 THR A N 1
ATOM 1804 C CA . THR A 1 230 ? -35.765 12.383 8.403 1.00 48.12 230 THR A CA 1
ATOM 1805 C C . THR A 1 230 ? -35.114 11.380 7.465 1.00 48.12 230 THR A C 1
ATOM 1807 O O . THR A 1 230 ? -33.988 11.606 7.062 1.00 48.12 230 THR A O 1
ATOM 1810 N N . ASP A 1 231 ? -35.870 10.420 6.938 1.00 44.22 231 ASP A N 1
ATOM 1811 C CA . ASP A 1 231 ? -35.414 9.446 5.936 1.00 44.22 231 ASP A CA 1
ATOM 1812 C C . ASP A 1 231 ? -34.906 10.109 4.628 1.00 44.22 231 ASP A C 1
ATOM 1814 O O . ASP A 1 231 ? -33.999 9.618 3.954 1.00 44.22 231 ASP A O 1
ATOM 1818 N N . SER A 1 232 ? -35.458 11.278 4.270 1.00 41.97 232 SER A N 1
ATOM 1819 C CA . SER A 1 232 ? -34.989 12.095 3.136 1.00 41.97 232 SER A CA 1
ATOM 1820 C C . SER A 1 232 ? -33.851 13.057 3.497 1.00 41.97 232 SER A C 1
ATOM 1822 O O . SER A 1 232 ? -33.124 13.480 2.603 1.00 41.97 232 SER A O 1
ATOM 1824 N N . ILE A 1 233 ? -33.708 13.441 4.768 1.00 54.16 233 ILE A N 1
ATOM 1825 C CA . ILE A 1 233 ? -32.665 14.334 5.289 1.00 54.16 233 ILE A CA 1
ATOM 1826 C C . ILE A 1 233 ? -31.403 13.534 5.594 1.00 54.16 233 ILE A C 1
ATOM 1828 O O . ILE A 1 233 ? -30.337 13.999 5.232 1.00 54.16 233 ILE A O 1
ATOM 1832 N N . GLU A 1 234 ? -31.508 12.331 6.153 1.00 51.06 234 GLU A N 1
ATOM 1833 C CA . GLU A 1 234 ? -30.404 11.391 6.365 1.00 51.06 234 GLU A CA 1
ATOM 1834 C C . GLU A 1 234 ? -29.826 10.954 5.022 1.00 51.06 234 GLU A C 1
ATOM 1836 O O . GLU A 1 234 ? -28.651 11.183 4.767 1.00 51.06 234 GLU A O 1
ATOM 1841 N N . ARG A 1 235 ? -30.663 10.503 4.078 1.00 44.75 235 ARG A N 1
ATOM 1842 C CA . ARG A 1 235 ? -30.221 10.204 2.703 1.00 44.75 235 ARG A CA 1
ATOM 1843 C C . ARG A 1 235 ? -29.618 11.420 1.991 1.00 44.75 235 ARG A C 1
ATOM 1845 O O . ARG A 1 235 ? -28.739 11.270 1.143 1.00 44.75 235 ARG A O 1
ATOM 1852 N N . ARG A 1 236 ? -30.079 12.638 2.315 1.00 43.72 236 ARG A N 1
ATOM 1853 C CA . ARG A 1 236 ? -29.522 13.900 1.793 1.00 43.72 236 ARG A CA 1
ATOM 1854 C C . ARG A 1 236 ? -28.236 14.318 2.502 1.00 43.72 236 ARG A C 1
ATOM 1856 O O . ARG A 1 236 ? -27.393 14.916 1.847 1.00 43.72 236 ARG A O 1
ATOM 1863 N N . ALA A 1 237 ? -28.072 14.015 3.783 1.00 44.75 237 ALA A N 1
ATOM 1864 C CA . ALA A 1 237 ? -26.843 14.208 4.538 1.00 44.75 237 ALA A CA 1
ATOM 1865 C C . ALA A 1 237 ? -25.786 13.233 4.018 1.00 44.75 237 ALA A C 1
ATOM 1867 O O . ALA A 1 237 ? -24.743 13.680 3.568 1.00 44.75 237 ALA A O 1
ATOM 1868 N N . GLU A 1 238 ? -26.127 11.952 3.880 1.00 46.16 238 GLU A N 1
ATOM 1869 C CA . GLU A 1 238 ? -25.287 10.921 3.270 1.00 46.16 238 GLU A CA 1
ATOM 1870 C C . GLU A 1 238 ? -24.868 11.292 1.833 1.00 46.16 238 GLU A C 1
ATOM 1872 O O . GLU A 1 238 ? -23.696 11.189 1.477 1.00 46.16 238 GLU A O 1
ATOM 1877 N N . THR A 1 239 ? -25.784 11.810 0.997 1.00 37.97 239 THR A N 1
ATOM 1878 C CA . THR A 1 239 ? -25.410 12.323 -0.341 1.00 37.97 239 THR A CA 1
ATOM 1879 C C . THR A 1 239 ? -24.705 13.677 -0.336 1.00 37.97 239 THR A C 1
ATOM 1881 O O . THR A 1 239 ? -24.103 14.018 -1.352 1.00 37.97 239 THR A O 1
ATOM 1884 N N . THR A 1 240 ? -24.749 14.448 0.754 1.00 39.69 240 THR A N 1
ATOM 1885 C CA . THR A 1 240 ? -24.020 15.722 0.881 1.00 39.69 240 THR A CA 1
ATOM 1886 C C . THR A 1 240 ? -22.607 15.487 1.407 1.00 39.69 240 THR A C 1
ATOM 1888 O O . THR A 1 240 ? -21.678 16.049 0.840 1.00 39.69 240 THR A O 1
ATOM 1891 N N . GLU A 1 241 ? -22.418 14.590 2.376 1.00 47.06 241 GLU A N 1
ATOM 1892 C CA . GLU A 1 241 ? -21.103 14.120 2.829 1.00 47.06 241 GLU A CA 1
ATOM 1893 C C . GLU A 1 241 ? -20.382 13.356 1.704 1.00 47.06 241 GLU A C 1
ATOM 1895 O O . GLU A 1 241 ? -19.249 13.693 1.368 1.00 47.06 241 GLU A O 1
ATOM 1900 N N . ARG A 1 242 ? -21.077 12.484 0.945 1.00 46.84 242 ARG A N 1
ATOM 1901 C CA . ARG A 1 242 ? -20.541 11.932 -0.327 1.00 46.84 242 ARG A CA 1
ATOM 1902 C C . ARG A 1 242 ? -20.127 13.003 -1.352 1.00 46.84 242 ARG A C 1
ATOM 1904 O O . ARG A 1 242 ? -19.438 12.664 -2.313 1.00 46.84 242 ARG A O 1
ATOM 1911 N N . ARG A 1 243 ? -20.574 14.258 -1.207 1.00 39.78 243 ARG A N 1
ATOM 1912 C CA . ARG A 1 243 ? -20.283 15.380 -2.117 1.00 39.78 243 ARG A CA 1
ATOM 1913 C C . ARG A 1 243 ? -19.249 16.370 -1.584 1.00 39.78 243 ARG A C 1
ATOM 1915 O O . ARG A 1 243 ? -18.759 17.172 -2.374 1.00 39.78 243 ARG A O 1
ATOM 1922 N N . THR A 1 244 ? -18.919 16.350 -0.293 1.00 38.78 244 THR A N 1
ATOM 1923 C CA . THR A 1 244 ? -17.899 17.242 0.286 1.00 38.78 244 THR A CA 1
ATOM 1924 C C . THR A 1 244 ? -16.475 16.731 0.094 1.00 38.78 244 THR A C 1
ATOM 1926 O O . THR A 1 244 ? -15.544 17.533 0.092 1.00 38.78 244 THR A O 1
ATOM 1929 N N . ASP A 1 245 ? -16.312 15.425 -0.114 1.00 48.56 245 ASP A N 1
ATOM 1930 C CA . ASP A 1 245 ? -15.002 14.761 -0.125 1.00 48.56 245 ASP A CA 1
ATOM 1931 C C . ASP A 1 245 ? -14.243 14.930 -1.454 1.00 48.56 245 ASP A C 1
ATOM 1933 O O . ASP A 1 245 ? -13.017 14.835 -1.493 1.00 48.56 245 ASP A O 1
ATOM 1937 N N . LEU A 1 246 ? -14.959 15.214 -2.547 1.00 51.25 246 LEU A N 1
ATOM 1938 C CA . LEU A 1 246 ? -14.404 15.344 -3.893 1.00 51.25 246 LEU A CA 1
ATOM 1939 C C . LEU A 1 246 ? -14.870 16.653 -4.536 1.00 51.25 246 LEU A C 1
ATOM 1941 O O . LEU A 1 246 ? -15.997 16.768 -5.020 1.00 51.25 246 LEU A O 1
ATOM 1945 N N . LYS A 1 247 ? -13.971 17.642 -4.597 1.00 45.28 247 LYS A N 1
ATOM 1946 C CA . LYS A 1 247 ? -14.138 18.779 -5.513 1.00 45.28 247 LYS A CA 1
ATOM 1947 C C . LYS A 1 247 ? -14.103 18.237 -6.942 1.00 45.28 247 LYS A C 1
ATOM 1949 O O . LYS A 1 247 ? -13.159 17.528 -7.290 1.00 45.28 247 LYS A O 1
ATOM 1954 N N . GLU A 1 248 ? -15.110 18.569 -7.749 1.00 42.12 248 GLU A N 1
ATOM 1955 C CA . GLU A 1 248 ? -15.250 18.073 -9.126 1.00 42.12 248 GLU A CA 1
ATOM 1956 C C . GLU A 1 248 ? -13.936 18.246 -9.917 1.00 42.12 248 GLU A C 1
ATOM 1958 O O . GLU A 1 248 ? -13.439 19.360 -10.084 1.00 42.12 248 GLU A O 1
ATOM 1963 N N . GLY A 1 249 ? -13.355 17.127 -10.369 1.00 55.16 249 GLY A N 1
ATOM 1964 C CA . GLY A 1 249 ? -12.096 17.082 -11.127 1.00 55.16 249 GLY A CA 1
ATOM 1965 C C . GLY A 1 249 ? -10.807 16.848 -10.319 1.00 55.16 249 GLY A C 1
ATOM 1966 O O . GLY A 1 249 ? -9.740 16.772 -10.924 1.00 55.16 249 GLY A O 1
ATOM 1967 N N . GLY A 1 250 ? -10.865 16.722 -8.989 1.00 67.25 250 GLY A N 1
ATOM 1968 C CA . GLY A 1 250 ? -9.708 16.344 -8.164 1.00 67.25 250 GLY A CA 1
ATOM 1969 C C . GLY A 1 250 ? -9.444 14.831 -8.133 1.00 67.25 250 GLY A C 1
ATOM 1970 O O . GLY A 1 250 ? -10.381 14.038 -8.151 1.00 67.25 250 GLY A O 1
ATOM 1971 N N . ILE A 1 251 ? -8.170 14.431 -8.030 1.00 80.88 251 ILE A N 1
ATOM 1972 C CA . ILE A 1 251 ? -7.795 13.061 -7.633 1.00 80.88 251 ILE A CA 1
ATOM 1973 C C . ILE A 1 251 ? -8.193 12.874 -6.161 1.00 80.88 251 ILE A C 1
ATOM 1975 O O . ILE A 1 251 ? -8.014 13.791 -5.357 1.00 80.88 251 ILE A O 1
ATOM 1979 N N . ASP A 1 252 ? -8.706 11.697 -5.800 1.00 92.31 252 ASP A N 1
ATOM 1980 C CA . ASP A 1 252 ? -9.040 11.364 -4.411 1.00 92.31 252 ASP A CA 1
ATOM 1981 C C . ASP A 1 252 ? -7.806 11.548 -3.491 1.00 92.31 252 ASP A C 1
ATOM 1983 O O . ASP A 1 252 ? -6.699 11.133 -3.860 1.00 92.31 252 ASP A O 1
ATOM 1987 N N . PRO A 1 253 ? -7.928 12.200 -2.318 1.00 93.88 253 PRO A N 1
ATOM 1988 C CA . PRO A 1 253 ? -6.794 12.407 -1.417 1.00 93.88 253 PRO A CA 1
ATOM 1989 C C . PRO A 1 253 ? -6.143 11.093 -0.960 1.00 93.88 253 PRO A C 1
ATOM 1991 O O . PRO A 1 253 ? -4.927 11.053 -0.774 1.00 93.88 253 PRO A O 1
ATOM 1994 N N . TYR A 1 254 ? -6.905 10.003 -0.828 1.00 97.31 254 TYR A N 1
ATOM 1995 C CA . TYR A 1 254 ? -6.396 8.729 -0.317 1.00 97.31 254 TYR A CA 1
ATOM 1996 C C . TYR A 1 254 ? -5.496 8.003 -1.328 1.00 97.31 254 TYR A C 1
ATOM 1998 O O . TYR A 1 254 ? -4.723 7.140 -0.920 1.00 97.31 254 TYR A O 1
ATOM 2006 N N . LEU A 1 255 ? -5.550 8.375 -2.612 1.00 95.88 255 LEU A N 1
ATOM 2007 C CA . LEU A 1 255 ? -4.666 7.872 -3.674 1.00 95.88 255 LEU A CA 1
ATOM 2008 C C . LEU A 1 255 ? -3.314 8.606 -3.725 1.00 95.88 255 LEU A C 1
ATOM 2010 O O . LEU A 1 255 ? -2.347 8.085 -4.272 1.00 95.88 255 LEU A O 1
ATOM 2014 N N . GLN A 1 256 ? -3.237 9.826 -3.184 1.00 94.50 256 GLN A N 1
ATOM 2015 C CA . GLN A 1 256 ? -2.076 10.719 -3.342 1.00 94.50 256 GLN A CA 1
ATOM 2016 C C . GLN A 1 256 ? -0.974 10.492 -2.295 1.00 94.50 256 GLN A C 1
ATOM 2018 O O . GLN A 1 256 ? 0.141 10.991 -2.444 1.00 94.50 256 GLN A O 1
ATOM 2023 N N . GLY A 1 257 ? -1.282 9.767 -1.221 1.00 96.69 257 GLY A N 1
ATOM 2024 C CA . GLY A 1 257 ? -0.373 9.523 -0.108 1.00 96.69 257 GLY A CA 1
ATOM 2025 C C . GLY A 1 257 ? -1.118 9.143 1.166 1.00 96.69 257 GLY A C 1
ATOM 2026 O O . GLY A 1 257 ? -2.350 9.139 1.212 1.00 96.69 257 GLY A O 1
ATOM 2027 N N . LEU A 1 258 ? -0.372 8.843 2.228 1.00 97.94 258 LEU A N 1
ATOM 2028 C CA . LEU A 1 258 ? -0.959 8.530 3.530 1.00 97.94 258 LEU A CA 1
ATOM 2029 C C . LEU A 1 258 ? -1.527 9.791 4.192 1.00 97.94 258 LEU A C 1
ATOM 2031 O O . LEU A 1 258 ? -0.838 10.799 4.322 1.00 97.94 258 LEU A O 1
ATOM 2035 N N . GLN A 1 259 ? -2.771 9.702 4.656 1.00 97.94 259 GLN A N 1
ATOM 2036 C CA . GLN A 1 259 ? -3.515 10.771 5.330 1.00 97.94 259 GLN A CA 1
ATOM 2037 C C . GLN A 1 259 ? -3.306 10.763 6.856 1.00 97.94 259 GLN A C 1
ATOM 2039 O O . GLN A 1 259 ? -4.049 11.396 7.605 1.00 97.94 259 GLN A O 1
ATOM 2044 N N . PHE A 1 260 ? -2.293 10.032 7.325 1.00 97.12 260 PHE A N 1
ATOM 2045 C CA . PHE A 1 260 ? -1.916 9.891 8.726 1.00 97.12 260 PHE A CA 1
ATOM 2046 C C . PHE A 1 260 ? -0.391 9.815 8.866 1.00 97.12 260 PHE A C 1
ATOM 2048 O O . PHE A 1 260 ? 0.323 9.378 7.961 1.00 97.12 260 PHE A O 1
ATOM 2055 N N . THR A 1 261 ? 0.124 10.211 10.029 1.00 94.75 261 THR A N 1
ATOM 2056 C CA . THR A 1 261 ? 1.561 10.155 10.320 1.00 94.75 261 THR A CA 1
ATOM 2057 C C . THR A 1 261 ? 1.987 8.736 10.692 1.00 94.75 261 THR A C 1
ATOM 2059 O O . THR A 1 261 ? 1.474 8.158 11.650 1.00 94.75 261 THR A O 1
ATOM 2062 N N . ILE A 1 262 ? 2.975 8.191 9.979 1.00 92.25 262 ILE A N 1
ATOM 2063 C CA . ILE A 1 262 ? 3.623 6.919 10.329 1.00 92.25 262 ILE A CA 1
ATOM 2064 C C . ILE A 1 262 ? 4.408 7.080 11.650 1.00 92.25 262 ILE A C 1
ATOM 2066 O O . ILE A 1 262 ? 5.258 7.975 11.739 1.00 92.25 262 ILE A O 1
ATOM 2070 N N . PRO A 1 263 ? 4.206 6.203 12.655 1.00 84.44 263 PRO A N 1
ATOM 2071 C CA . PRO A 1 263 ? 5.043 6.160 13.851 1.00 84.44 263 PRO A CA 1
ATOM 2072 C C . PRO A 1 263 ? 6.524 5.920 13.524 1.00 84.44 263 PRO A C 1
ATOM 2074 O O . PRO A 1 263 ? 6.878 5.024 12.755 1.00 84.44 263 PRO A O 1
ATOM 2077 N N . GLN A 1 264 ? 7.405 6.705 14.141 1.00 77.94 264 GLN A N 1
ATOM 2078 C CA . GLN A 1 264 ? 8.853 6.546 13.998 1.00 77.94 264 GLN A CA 1
ATOM 2079 C C . GLN A 1 264 ? 9.378 5.400 14.878 1.00 77.94 264 GLN A C 1
ATOM 2081 O O . GLN A 1 264 ? 8.908 5.206 15.998 1.00 77.94 264 GLN A O 1
ATOM 2086 N N . GLY A 1 265 ? 10.398 4.684 14.396 1.00 74.75 265 GLY A N 1
ATOM 2087 C CA . GLY A 1 265 ? 11.068 3.606 15.136 1.00 74.75 265 GLY A CA 1
ATOM 2088 C C . GLY A 1 265 ? 10.502 2.200 14.899 1.00 74.75 265 GLY A C 1
ATOM 2089 O O . GLY A 1 265 ? 9.811 1.942 13.914 1.00 74.75 265 GLY A O 1
ATOM 2090 N N . ASP A 1 266 ? 10.864 1.266 15.784 1.00 76.19 266 ASP A N 1
ATOM 2091 C CA . ASP A 1 266 ? 10.389 -0.122 15.756 1.00 76.19 266 ASP A CA 1
ATOM 2092 C C . ASP A 1 266 ? 9.030 -0.231 16.463 1.00 76.19 266 ASP A C 1
ATOM 2094 O O . ASP A 1 266 ? 8.935 -0.139 17.686 1.00 76.19 266 ASP A O 1
ATOM 2098 N N . THR A 1 267 ? 7.973 -0.423 15.679 1.00 81.94 267 THR A N 1
ATOM 2099 C CA . THR A 1 267 ? 6.596 -0.646 16.143 1.00 81.94 267 THR A CA 1
ATOM 2100 C C . THR A 1 267 ? 6.311 -2.107 16.524 1.00 81.94 267 THR A C 1
ATOM 2102 O O . THR A 1 267 ? 5.172 -2.428 16.873 1.00 81.94 267 THR A O 1
ATOM 2105 N N . GLY A 1 268 ? 7.312 -2.994 16.441 1.00 84.25 268 GLY A N 1
ATOM 2106 C CA . GLY A 1 268 ? 7.201 -4.433 16.668 1.00 84.25 268 GLY A CA 1
ATOM 2107 C C . GLY A 1 268 ? 6.661 -4.821 18.041 1.00 84.25 268 GLY A C 1
ATOM 2108 O O . GLY A 1 268 ? 7.216 -4.469 19.082 1.00 84.25 268 GLY A O 1
ATOM 2109 N N . ASP A 1 269 ? 5.594 -5.616 18.045 1.00 82.88 269 ASP A N 1
ATOM 2110 C CA . ASP A 1 269 ? 5.064 -6.248 19.248 1.00 82.88 269 ASP A CA 1
ATOM 2111 C C . ASP A 1 269 ? 5.774 -7.593 19.452 1.00 82.88 269 ASP A C 1
ATOM 2113 O O . ASP A 1 269 ? 5.335 -8.640 18.974 1.00 82.88 269 ASP A O 1
ATOM 2117 N N . ARG A 1 270 ? 6.951 -7.537 20.085 1.00 78.38 270 ARG A N 1
ATOM 2118 C CA . ARG A 1 270 ? 7.799 -8.714 20.308 1.00 78.38 270 ARG A CA 1
ATOM 2119 C C . ARG A 1 270 ? 7.140 -9.637 21.327 1.00 78.38 270 ARG A C 1
ATOM 2121 O O . ARG A 1 270 ? 6.938 -9.248 22.476 1.00 78.38 270 ARG A O 1
ATOM 2128 N N . ASP A 1 271 ? 6.838 -10.858 20.900 1.00 75.69 271 ASP A N 1
ATOM 2129 C CA . ASP A 1 271 ? 6.167 -11.854 21.730 1.00 75.69 271 ASP A CA 1
ATOM 2130 C C . ASP A 1 271 ? 6.916 -12.142 23.033 1.00 75.69 271 ASP A C 1
ATOM 2132 O O . ASP A 1 271 ? 8.135 -12.336 23.054 1.00 75.69 271 ASP A O 1
ATOM 2136 N N . VAL A 1 272 ? 6.164 -12.206 24.133 1.00 77.81 272 VAL A N 1
ATOM 2137 C CA . VAL A 1 272 ? 6.706 -12.590 25.438 1.00 77.81 272 VAL A CA 1
ATOM 2138 C C . VAL A 1 272 ? 6.965 -14.103 25.429 1.00 77.81 272 VAL A C 1
ATOM 2140 O O . VAL A 1 272 ? 6.037 -14.868 25.150 1.00 77.81 272 VAL A O 1
ATOM 2143 N N . PRO A 1 273 ? 8.186 -14.574 25.750 1.00 80.00 273 PRO A N 1
ATOM 2144 C CA . PRO A 1 273 ? 8.479 -16.002 25.802 1.00 80.00 273 PRO A CA 1
ATOM 2145 C C . PRO A 1 273 ? 7.554 -16.754 26.766 1.00 80.00 273 PRO A C 1
ATOM 2147 O O . PRO A 1 273 ? 7.281 -16.290 27.875 1.00 80.00 273 PRO A O 1
ATOM 2150 N N . ALA A 1 274 ? 7.121 -17.955 26.373 1.00 79.81 274 ALA A N 1
ATOM 2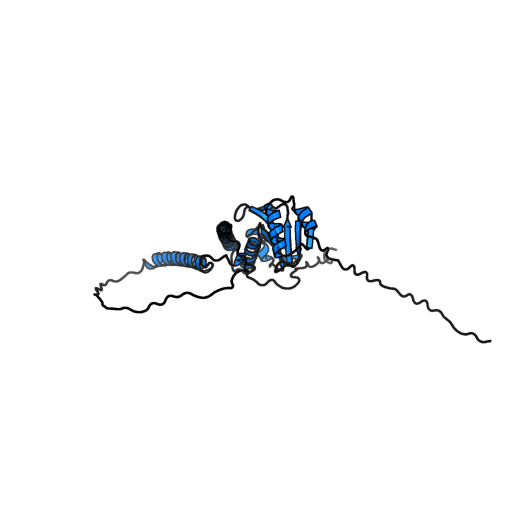151 C CA . ALA A 1 274 ? 6.330 -18.823 27.239 1.00 79.81 274 ALA A CA 1
ATOM 2152 C C . ALA A 1 274 ? 7.082 -19.118 28.550 1.00 79.81 274 ALA A C 1
ATOM 2154 O O . ALA A 1 274 ? 8.255 -19.507 28.544 1.00 79.81 274 ALA A O 1
ATOM 2155 N N . ASN A 1 275 ? 6.401 -18.939 29.685 1.00 77.38 275 ASN A N 1
ATOM 2156 C CA . ASN A 1 275 ? 7.022 -19.075 30.997 1.00 77.38 275 ASN A CA 1
ATOM 2157 C C . ASN A 1 275 ? 7.301 -20.555 31.325 1.00 77.38 275 ASN A C 1
ATOM 2159 O O . ASN A 1 275 ? 6.395 -21.299 31.711 1.00 77.38 275 ASN A O 1
ATOM 2163 N N . ARG A 1 276 ? 8.566 -20.974 31.174 1.00 64.88 276 ARG A N 1
ATOM 2164 C CA . ARG A 1 276 ? 9.009 -22.375 31.316 1.00 64.88 276 ARG A CA 1
ATOM 2165 C C . ARG A 1 276 ? 8.715 -22.987 32.688 1.00 64.88 276 ARG A C 1
ATOM 2167 O O . ARG A 1 276 ? 8.584 -24.200 32.781 1.00 64.88 276 ARG A O 1
ATOM 2174 N N . THR A 1 277 ? 8.546 -22.184 33.738 1.00 62.94 277 THR A N 1
ATOM 2175 C CA . THR A 1 277 ? 8.272 -22.666 35.105 1.00 62.94 277 THR A CA 1
ATOM 2176 C C . THR A 1 277 ? 6.883 -23.298 35.287 1.00 62.94 277 THR A C 1
ATOM 2178 O O . THR A 1 277 ? 6.568 -23.738 36.386 1.00 62.94 277 THR A O 1
ATOM 2181 N N . LYS A 1 278 ? 6.044 -23.339 34.240 1.00 58.62 278 LYS A N 1
ATOM 2182 C CA . LYS A 1 278 ? 4.764 -24.076 34.208 1.00 58.62 278 LYS A CA 1
ATOM 2183 C C . LYS A 1 278 ? 4.792 -25.341 33.328 1.00 58.62 278 LYS A C 1
ATOM 2185 O O . LYS A 1 278 ? 3.732 -25.858 32.996 1.00 58.62 278 LYS A O 1
ATOM 2190 N N . MET A 1 279 ? 5.974 -25.795 32.900 1.00 59.38 279 MET A N 1
ATOM 2191 C CA . MET A 1 279 ? 6.153 -26.967 32.021 1.00 59.38 279 MET A CA 1
ATOM 2192 C C . MET A 1 279 ? 6.817 -28.175 32.714 1.00 59.38 279 MET A C 1
ATOM 2194 O O . MET A 1 279 ? 7.159 -29.136 32.029 1.00 59.38 279 MET A O 1
ATOM 2198 N N . ASN A 1 280 ? 6.973 -28.125 34.042 1.00 50.59 280 ASN A N 1
ATOM 2199 C CA . ASN A 1 280 ? 7.457 -29.218 34.895 1.00 50.59 280 ASN A CA 1
ATOM 2200 C C . ASN A 1 280 ? 6.377 -29.597 35.913 1.00 50.59 280 ASN A C 1
ATOM 2202 O O . ASN A 1 280 ? 5.780 -28.645 36.467 1.00 50.59 280 ASN A O 1
#

Sequence (280 aa):
MKILIGSSIFLIIVIVIACSTAYKATDFSVRDVNSVTENWPANTKDASTVLIGKFGLPDEVTSSSLVWNNKGVWKKTVLMRDGIPHDFPVPHTDYLMQTINYKVPVEKYTDLARYDGSVIVERTRGTLSARCDREEMNFLSLNLAHDIITGKKTVDEARDYYARAALQFKEGSTGVTGRTTDPTARTTDPAERRTDTTARTTDPAERRTDTAVRRTEPIDRTDTTMARRTDSIERRAETTERRTDLKEGGIDPYLQGLQFTIPQGDTGDRDVPANRTKMN

Secondary structure (DSSP, 8-state):
-----------------------------HHHHHHHHTTS-HHHHHHHHHHHHHH-S-SEE-SSEEEEEEETTEEEEEEEEEEEEE-SSSSEEEEEEEEEE----GGGHHHHHHH-TT-EEETTTTEEEEEESSHHHHHHHHHHHHHHHHTSS-HHHHHHHHHHHHHHHHHHHHH-TT----S------------------------------------SHHHHHHHHHHHHHHHHHHHHHHHHS--TTPPPHHHHS-SSPPPPS----PPPPP-GGG--